Protein AF-A0A973DUI2-F1 (afdb_monomer_lite)

pLDDT: mean 74.66, std 16.65, range [41.66, 98.19]

Foldseek 3Di:
DDDPPDDDPCPVVVVVVVVVVVVVVVVVVVVVVVVVVVVVVVVVVPPPDVVNVVVVVVVVVVVVVVVVVVVVVVLVVVVVVLVVLCPDPVNVVCVVVSVVVVVVVVVVVVVVCVVPPPVVVVVVVVVVVVVVVVVVVVVVVVVVVVVVVVVVVVVVVVVVVVVVVVVVVVVVVVVVVCVVCVPVVPPVPPPPPPPPPPPDPPPPPPDPPDPPDPDPPPPPPPPDPVVVVVVVVVVVVVD

Secondary structure (DSSP, 8-state):
-EETTEE-TTHHHHHHHHHHHHHHHHHHHHHHHHHHHHHHHHHHHTS--HHHHHHHHHHHHHHHHHHHHHHHHHHHHHHHHHHHHHH-GGGGGGHHHHHHHHHHHHHHHHHHHHHT-HHHHHHHHHHHHHHHHHHHHHHHHHHHHHHHHHHHHHHHHHHHHHHHHHHHHHHHHHHHHHHH-TTTTSSTTS-----TT------TTS------PPPTT--------HHHHHHHHHHTT--

Structure (mmCIF, N/CA/C/O backbone):
data_AF-A0A973DUI2-F1
#
_entry.id   AF-A0A973DUI2-F1
#
loop_
_atom_site.group_PDB
_atom_site.id
_atom_site.type_symbol
_atom_site.label_atom_id
_atom_site.label_alt_id
_atom_site.label_comp_id
_atom_site.label_asym_id
_atom_site.label_entity_id
_atom_site.label_seq_id
_atom_site.pdbx_PDB_ins_code
_atom_site.Cartn_x
_atom_site.Cartn_y
_atom_site.Cartn_z
_atom_site.occupancy
_atom_site.B_iso_or_equiv
_atom_site.auth_seq_id
_atom_site.auth_comp_id
_atom_site.auth_asym_id
_atom_site.auth_atom_id
_atom_site.pdbx_PDB_model_num
ATOM 1 N N . MET A 1 1 ? 27.626 -16.978 63.060 1.00 50.44 1 MET A N 1
ATOM 2 C CA . MET A 1 1 ? 27.447 -15.546 63.406 1.00 50.44 1 MET A CA 1
ATOM 3 C C . MET A 1 1 ? 26.576 -15.479 64.647 1.00 50.44 1 MET A C 1
ATOM 5 O O . MET A 1 1 ? 25.602 -16.216 64.702 1.00 50.44 1 MET A O 1
ATOM 9 N N . SER A 1 2 ? 26.944 -14.677 65.646 1.00 44.41 2 SER A N 1
ATOM 10 C CA . SER A 1 2 ? 26.127 -14.486 66.852 1.00 44.41 2 SER A CA 1
ATOM 11 C C . SER A 1 2 ? 25.259 -13.240 66.686 1.00 44.41 2 SER A C 1
ATOM 13 O O . SER A 1 2 ? 25.776 -12.193 66.302 1.00 44.41 2 SER A O 1
ATOM 15 N N . PHE A 1 3 ? 23.965 -13.355 66.978 1.00 54.72 3 PHE A N 1
ATOM 16 C CA . PHE A 1 3 ? 23.075 -12.217 67.201 1.00 54.72 3 PHE A CA 1
ATOM 17 C C . PHE A 1 3 ? 22.508 -12.360 68.619 1.00 54.72 3 PHE A C 1
ATOM 19 O O . PHE A 1 3 ? 21.751 -13.287 68.909 1.00 54.72 3 PHE A O 1
ATOM 26 N N . GLY A 1 4 ? 22.924 -11.476 69.529 1.00 72.69 4 GLY A N 1
ATOM 27 C CA . GLY A 1 4 ? 22.576 -11.579 70.949 1.00 72.69 4 GLY A CA 1
ATOM 28 C C . GLY A 1 4 ? 23.213 -12.796 71.641 1.00 72.69 4 GLY A C 1
ATOM 29 O O . GLY A 1 4 ? 24.409 -13.033 71.495 1.00 72.69 4 GLY A O 1
ATOM 30 N N . ASN A 1 5 ? 22.423 -13.554 72.416 1.00 59.88 5 ASN A N 1
ATOM 31 C CA . ASN A 1 5 ? 22.889 -14.643 73.296 1.00 59.88 5 ASN A CA 1
ATOM 32 C C . ASN A 1 5 ? 22.580 -16.065 72.763 1.00 59.88 5 ASN A C 1
ATOM 34 O O . ASN A 1 5 ? 22.600 -17.027 73.526 1.00 59.88 5 ASN A O 1
ATOM 38 N N . THR A 1 6 ? 22.259 -16.211 71.469 1.00 61.72 6 THR A N 1
ATOM 39 C CA . THR A 1 6 ? 21.955 -17.510 70.830 1.00 61.72 6 THR A CA 1
ATOM 40 C C . THR A 1 6 ? 22.877 -17.761 69.639 1.00 61.72 6 THR A C 1
ATOM 42 O O . THR A 1 6 ? 22.977 -16.938 68.728 1.00 61.72 6 THR A O 1
ATOM 45 N N . ILE A 1 7 ? 23.581 -18.896 69.656 1.00 60.91 7 ILE A N 1
ATOM 46 C CA . ILE A 1 7 ? 24.519 -19.288 68.600 1.00 60.91 7 ILE A CA 1
ATOM 47 C C . ILE A 1 7 ? 23.744 -20.097 67.558 1.00 60.91 7 ILE A C 1
ATOM 49 O O . ILE A 1 7 ? 23.481 -21.281 67.747 1.00 60.91 7 ILE A O 1
ATOM 53 N N . TYR A 1 8 ? 23.383 -19.459 66.446 1.00 63.41 8 TYR A N 1
ATOM 54 C CA . TYR A 1 8 ? 22.820 -20.156 65.291 1.00 63.41 8 TYR A CA 1
ATOM 55 C C . TYR A 1 8 ? 23.957 -20.761 64.464 1.00 63.41 8 TYR A C 1
ATOM 57 O O . TYR A 1 8 ? 24.637 -20.057 63.712 1.00 63.41 8 TYR A O 1
ATOM 65 N N . SER A 1 9 ? 24.169 -22.070 64.630 1.00 68.19 9 SER A N 1
ATOM 66 C CA . SER A 1 9 ? 25.197 -22.838 63.912 1.00 68.19 9 SER A CA 1
ATOM 67 C C . SER A 1 9 ? 25.012 -22.768 62.388 1.00 68.19 9 SER A C 1
ATOM 69 O O . SER A 1 9 ? 25.980 -22.587 61.656 1.00 68.19 9 SER A O 1
ATOM 71 N N . ASP A 1 10 ? 23.763 -22.779 61.913 1.00 72.25 10 ASP A N 1
ATOM 72 C CA . ASP A 1 10 ? 23.448 -22.881 60.479 1.00 72.25 10 ASP A CA 1
ATOM 73 C C . ASP A 1 10 ? 23.247 -21.532 59.770 1.00 72.25 10 ASP A C 1
ATOM 75 O O . ASP A 1 10 ? 22.973 -21.488 58.570 1.00 72.25 10 ASP A O 1
ATOM 79 N N . ALA A 1 11 ? 23.406 -20.402 60.470 1.00 73.81 11 ALA A N 1
ATOM 80 C CA . ALA A 1 11 ? 23.141 -19.071 59.908 1.00 73.81 11 ALA A CA 1
ATOM 81 C C . ALA A 1 11 ? 23.979 -18.758 58.651 1.00 73.81 11 ALA A C 1
ATOM 83 O O . ALA A 1 11 ? 23.512 -18.063 57.751 1.00 73.81 11 ALA A O 1
ATOM 84 N N . GLY A 1 12 ? 25.203 -19.292 58.565 1.00 80.81 12 GLY A N 1
ATOM 85 C CA . GLY A 1 12 ? 26.059 -19.133 57.385 1.00 80.81 12 GLY A CA 1
ATOM 86 C C . GLY A 1 12 ? 25.534 -19.883 56.156 1.00 80.81 12 GLY A C 1
ATOM 87 O O . GLY A 1 12 ? 25.577 -19.348 55.051 1.00 80.81 12 GLY A O 1
ATOM 88 N N . MET A 1 13 ? 24.977 -21.081 56.353 1.00 85.62 13 MET A N 1
ATOM 89 C CA . MET A 1 13 ? 24.427 -21.905 55.274 1.00 85.62 13 MET A CA 1
ATOM 90 C C . MET A 1 13 ? 23.189 -21.249 54.657 1.00 85.62 13 MET A C 1
ATOM 92 O O . MET A 1 13 ? 23.099 -21.136 53.436 1.00 85.62 13 MET A O 1
ATOM 96 N N . TYR A 1 14 ? 22.273 -20.741 55.486 1.00 86.12 14 TYR A N 1
ATOM 97 C CA . TYR A 1 14 ? 21.088 -20.029 54.998 1.00 86.12 14 TYR A CA 1
ATOM 98 C C . TYR A 1 14 ? 21.446 -18.744 54.246 1.00 86.12 14 TYR A C 1
ATOM 100 O O . TYR A 1 14 ? 20.858 -18.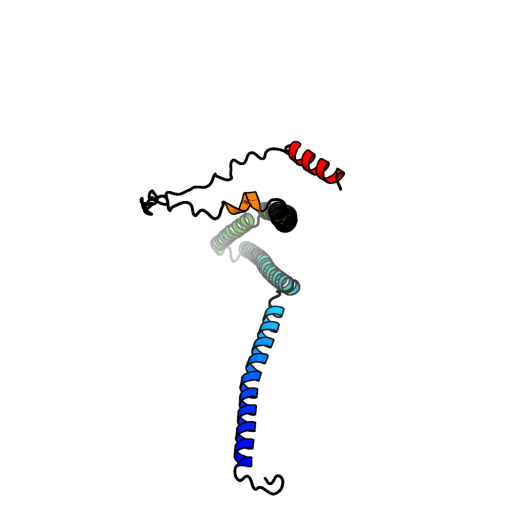462 53.203 1.00 86.12 14 TYR A O 1
ATOM 108 N N . LEU A 1 15 ? 22.441 -17.994 54.732 1.00 87.88 15 LEU A N 1
ATOM 109 C CA . LEU A 1 15 ? 22.919 -16.789 54.055 1.00 87.88 15 LEU A CA 1
ATOM 110 C C . LEU A 1 15 ? 23.529 -17.123 52.688 1.00 87.88 15 LEU A C 1
ATOM 112 O O . LEU A 1 15 ? 23.209 -16.472 51.695 1.00 87.88 15 LEU A O 1
ATOM 116 N N . GLN A 1 16 ? 24.359 -18.166 52.618 1.00 90.00 16 GLN A N 1
ATOM 117 C CA . GLN A 1 16 ? 24.961 -18.606 51.364 1.00 90.00 16 GLN A CA 1
ATOM 118 C C . GLN A 1 16 ? 23.893 -19.058 50.368 1.00 90.00 16 GLN A C 1
ATOM 120 O O . GLN A 1 16 ? 23.896 -18.592 49.231 1.00 90.00 16 GLN A O 1
ATOM 125 N N . ILE A 1 17 ? 22.942 -19.898 50.784 1.00 92.44 17 ILE A N 1
ATOM 126 C CA . ILE A 1 17 ? 21.840 -20.343 49.919 1.00 92.44 17 ILE A CA 1
ATOM 127 C C . ILE A 1 17 ? 21.032 -19.139 49.420 1.00 92.44 17 ILE A C 1
ATOM 129 O O . ILE A 1 17 ? 20.791 -19.033 48.219 1.00 92.44 17 ILE A O 1
ATOM 133 N N . GLY A 1 18 ? 20.687 -18.196 50.302 1.00 91.69 18 GLY A N 1
ATOM 134 C CA . GLY A 1 18 ? 19.946 -16.988 49.933 1.00 91.69 18 GLY A CA 1
ATOM 135 C C . GLY A 1 18 ? 20.666 -16.140 48.882 1.00 91.69 18 GLY A C 1
ATOM 136 O O . GLY A 1 18 ? 20.072 -15.776 47.868 1.00 91.69 18 GLY A O 1
ATOM 137 N N . VAL A 1 19 ? 21.965 -15.891 49.072 1.00 93.69 19 VAL A N 1
ATOM 138 C CA . VAL A 1 19 ? 22.789 -15.152 48.100 1.00 93.69 19 VAL A CA 1
ATOM 139 C C . VAL A 1 19 ? 22.908 -15.911 46.778 1.00 93.69 19 VAL A C 1
ATOM 141 O O . VAL A 1 19 ? 22.845 -15.301 45.713 1.00 93.69 19 VAL A O 1
ATOM 144 N N . THR A 1 20 ? 23.034 -17.238 46.824 1.00 93.25 20 THR A N 1
ATOM 145 C CA . THR A 1 20 ? 23.176 -18.063 45.615 1.00 93.25 20 THR A CA 1
ATOM 146 C C . THR A 1 20 ? 21.887 -18.044 44.793 1.00 93.25 20 THR A C 1
ATOM 148 O O . THR A 1 20 ? 21.929 -17.796 43.591 1.00 93.25 20 THR A O 1
ATOM 151 N N . VAL A 1 21 ? 20.729 -18.222 45.436 1.00 94.44 21 VAL A N 1
ATOM 152 C CA . VAL A 1 21 ? 19.412 -18.138 44.782 1.00 94.44 21 VAL A CA 1
ATOM 153 C C . VAL A 1 21 ? 19.185 -16.752 44.180 1.00 94.44 21 VAL A C 1
ATOM 155 O O . VAL A 1 21 ? 18.709 -16.647 43.051 1.00 94.44 21 VAL A O 1
ATOM 158 N N . PHE A 1 22 ? 19.578 -15.692 44.890 1.00 92.94 22 PHE A N 1
ATOM 159 C CA . PHE A 1 22 ? 19.490 -14.322 44.387 1.00 92.94 22 PHE A CA 1
ATOM 160 C C . PHE A 1 22 ? 20.401 -14.075 43.173 1.00 92.94 22 PHE A C 1
ATOM 162 O O . PHE A 1 22 ? 19.994 -13.443 42.202 1.00 92.94 22 PHE A O 1
ATOM 169 N N . ALA A 1 23 ? 21.624 -14.607 43.180 1.00 92.19 23 ALA A N 1
ATOM 170 C CA . ALA A 1 23 ? 22.523 -14.504 42.034 1.00 92.19 23 ALA A CA 1
ATOM 171 C C . ALA A 1 23 ? 21.965 -15.244 40.807 1.00 92.19 23 ALA A C 1
ATOM 173 O O . ALA A 1 23 ? 21.996 -14.710 39.698 1.00 92.19 23 ALA A O 1
ATOM 174 N N . PHE A 1 24 ? 21.401 -16.442 41.004 1.00 92.31 24 PHE A N 1
ATOM 175 C CA . PHE A 1 24 ? 20.741 -17.189 39.933 1.00 92.31 24 PHE A CA 1
ATOM 176 C C . PHE A 1 24 ? 19.516 -16.450 39.390 1.00 92.31 24 PHE A C 1
ATOM 178 O O . PHE A 1 24 ? 19.374 -16.349 38.173 1.00 92.31 24 PHE A O 1
ATOM 185 N N . SER A 1 25 ? 18.659 -15.887 40.246 1.00 88.12 25 SER A N 1
ATOM 186 C CA . SER A 1 25 ? 17.485 -15.137 39.782 1.00 88.12 25 SER A CA 1
ATOM 187 C C . SER A 1 25 ? 17.881 -13.922 38.938 1.00 88.12 25 SER A C 1
ATOM 189 O O . SER A 1 25 ? 17.278 -13.684 37.891 1.00 88.12 25 SER A O 1
ATOM 191 N N . LEU A 1 26 ? 18.956 -13.218 39.314 1.00 87.38 26 LEU A N 1
ATOM 192 C CA . LEU A 1 26 ? 19.510 -12.126 38.513 1.00 87.38 26 LEU A CA 1
ATOM 193 C C . LEU A 1 26 ? 20.014 -12.612 37.146 1.00 87.38 26 LEU A C 1
ATOM 195 O O . LEU A 1 26 ? 19.771 -11.964 36.126 1.00 87.38 26 LEU A O 1
ATOM 199 N N . LEU A 1 27 ? 20.684 -13.768 37.121 1.00 86.31 27 LEU A N 1
ATOM 200 C CA . LEU A 1 27 ? 21.226 -14.364 35.900 1.00 86.31 27 LEU A CA 1
ATOM 201 C C . LEU A 1 27 ? 20.127 -14.793 34.919 1.00 86.31 27 LEU A C 1
ATOM 203 O O . LEU A 1 27 ? 20.329 -14.718 33.711 1.00 86.31 27 LEU A O 1
ATOM 207 N N . PHE A 1 28 ? 18.964 -15.211 35.422 1.00 83.69 28 PHE A N 1
ATOM 208 C CA . PHE A 1 28 ? 17.794 -15.524 34.596 1.00 83.69 28 PHE A CA 1
ATOM 209 C C . PHE A 1 28 ? 17.036 -14.272 34.131 1.00 83.69 28 PHE A C 1
ATOM 211 O O . PHE A 1 28 ? 16.444 -14.279 33.052 1.00 83.69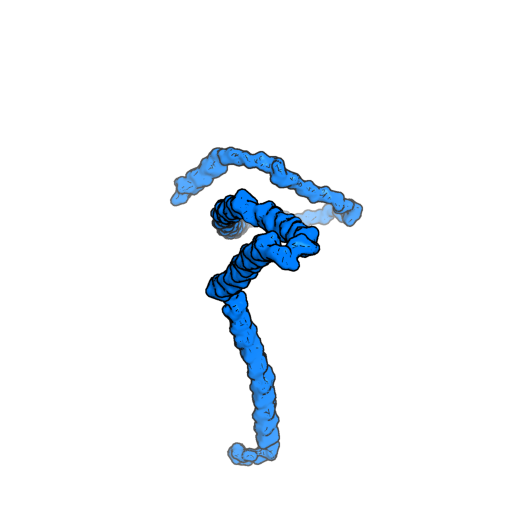 28 PHE A O 1
ATOM 218 N N . TYR A 1 29 ? 17.065 -13.187 34.907 1.00 83.94 29 TYR A N 1
ATOM 219 C CA . TYR A 1 29 ? 16.346 -11.953 34.585 1.00 83.94 29 TYR A CA 1
ATOM 220 C C . TYR A 1 29 ? 17.048 -11.107 33.505 1.00 83.94 29 TYR A C 1
ATOM 222 O O . TYR A 1 29 ? 16.393 -10.538 32.631 1.00 83.94 29 TYR A O 1
ATOM 230 N N . MET A 1 30 ? 18.384 -11.062 33.515 1.00 81.88 30 MET A N 1
ATOM 231 C CA . MET A 1 30 ? 19.193 -10.217 32.620 1.00 81.88 30 MET A CA 1
ATOM 232 C C . MET A 1 30 ? 19.070 -10.560 31.112 1.00 81.88 30 MET A C 1
ATOM 234 O O . MET A 1 30 ? 18.937 -9.646 30.296 1.00 81.88 30 MET A O 1
ATOM 238 N N . PRO A 1 31 ? 19.014 -11.841 30.696 1.00 82.00 31 PRO A N 1
ATOM 239 C CA . PRO A 1 31 ? 18.762 -12.214 29.303 1.00 82.00 31 PRO A CA 1
ATOM 240 C C . PRO A 1 31 ? 17.365 -11.810 28.818 1.00 82.00 31 PRO A C 1
ATOM 242 O O . PRO A 1 31 ? 17.183 -11.513 27.638 1.00 82.00 31 PRO A O 1
ATOM 245 N N . SER A 1 32 ? 16.375 -11.796 29.716 1.00 75.25 32 SER A N 1
ATOM 246 C CA . SER A 1 32 ? 14.986 -11.463 29.384 1.00 75.25 32 SER A CA 1
ATOM 247 C C . SER A 1 32 ? 14.840 -9.982 29.034 1.00 75.25 32 SER A C 1
ATOM 249 O O . SER A 1 32 ? 14.323 -9.642 27.969 1.00 75.25 32 SER A O 1
ATOM 251 N N . SER A 1 33 ? 15.389 -9.092 29.865 1.00 74.56 33 SER A N 1
ATOM 252 C CA . SER A 1 33 ? 15.371 -7.650 29.601 1.00 74.56 33 SER A CA 1
ATOM 253 C C . SER A 1 33 ? 16.205 -7.269 28.372 1.00 74.56 33 SER A C 1
ATOM 255 O O . SER A 1 33 ? 15.771 -6.436 27.575 1.00 74.56 33 SER A O 1
ATOM 257 N N . ALA A 1 34 ? 17.344 -7.934 28.144 1.00 78.50 34 ALA A N 1
ATOM 258 C CA . ALA A 1 34 ? 18.142 -7.751 26.929 1.00 78.50 34 ALA A CA 1
ATOM 259 C C . ALA A 1 34 ? 17.380 -8.174 25.659 1.00 78.50 34 ALA A C 1
ATOM 261 O O . ALA A 1 34 ? 17.448 -7.498 24.630 1.00 78.50 34 ALA A O 1
ATOM 262 N N . ARG A 1 35 ? 16.611 -9.268 25.732 1.00 79.12 35 ARG A N 1
ATOM 263 C CA . ARG A 1 35 ? 15.791 -9.749 24.613 1.00 79.12 35 ARG A CA 1
ATOM 264 C C . ARG A 1 35 ? 14.645 -8.789 24.287 1.00 79.12 35 ARG A C 1
ATOM 266 O O . ARG A 1 35 ? 14.388 -8.549 23.110 1.00 79.12 35 ARG A O 1
ATOM 273 N N . VAL A 1 36 ? 13.997 -8.212 25.299 1.00 78.06 36 VAL A N 1
ATOM 274 C CA . VAL A 1 36 ? 12.939 -7.201 25.116 1.00 78.06 36 VAL A CA 1
ATOM 275 C C . VAL A 1 36 ? 13.502 -5.915 24.498 1.00 78.06 36 VAL A C 1
ATOM 277 O O . VAL A 1 36 ? 12.953 -5.422 23.515 1.00 78.06 36 VAL A O 1
ATOM 280 N N . MET A 1 37 ? 14.657 -5.432 24.967 1.00 74.06 37 MET A N 1
ATOM 281 C CA . MET A 1 37 ? 15.322 -4.249 24.401 1.00 74.06 37 MET A CA 1
ATOM 282 C C . MET A 1 37 ? 15.750 -4.456 22.936 1.00 74.06 37 MET A C 1
ATOM 284 O O . MET A 1 37 ? 15.653 -3.542 22.113 1.00 74.06 37 MET A O 1
ATOM 288 N N . ALA A 1 38 ? 16.189 -5.669 22.582 1.00 75.44 38 ALA A N 1
ATOM 289 C CA . ALA A 1 38 ? 16.510 -6.028 21.203 1.00 75.44 38 ALA A CA 1
ATOM 290 C C . ALA A 1 38 ? 15.261 -6.054 20.304 1.00 75.44 38 ALA A C 1
ATOM 292 O O . ALA A 1 38 ? 15.321 -5.585 19.166 1.00 75.44 38 ALA A O 1
ATOM 293 N N . LEU A 1 39 ? 14.125 -6.540 20.817 1.00 73.88 39 LEU A N 1
ATOM 294 C CA . LEU A 1 39 ? 12.843 -6.527 20.107 1.00 73.88 39 LEU A CA 1
ATOM 295 C C . LEU A 1 39 ? 12.366 -5.095 19.843 1.00 73.88 39 LEU A C 1
ATOM 297 O O . LEU A 1 39 ? 12.071 -4.767 18.695 1.00 73.88 39 LEU A O 1
ATOM 301 N N . GLU A 1 40 ? 12.400 -4.212 20.841 1.00 72.06 40 GLU A N 1
ATOM 302 C CA . GLU A 1 40 ? 12.037 -2.797 20.676 1.00 72.06 40 GLU A CA 1
ATOM 303 C C . GLU A 1 40 ? 12.947 -2.070 19.674 1.00 72.06 40 GLU A C 1
ATOM 305 O O . GLU A 1 40 ? 12.479 -1.299 18.830 1.00 72.06 40 GLU A O 1
ATOM 310 N N . HIS A 1 41 ? 14.257 -2.341 19.711 1.00 66.62 41 HIS A N 1
ATOM 311 C CA . HIS A 1 41 ? 15.192 -1.759 18.752 1.00 66.62 41 HIS A CA 1
ATOM 312 C C . HIS A 1 41 ? 14.993 -2.323 17.337 1.00 66.62 41 HIS A C 1
ATOM 314 O O . HIS A 1 41 ? 15.126 -1.577 16.365 1.00 66.62 41 HIS A O 1
ATOM 320 N N . SER A 1 42 ? 14.658 -3.609 17.200 1.00 60.88 42 SER A N 1
ATOM 321 C CA . SER A 1 42 ? 14.344 -4.214 15.900 1.00 60.88 42 SER A CA 1
ATOM 322 C C . SER A 1 42 ? 13.057 -3.638 15.302 1.00 60.88 42 SER A C 1
ATOM 324 O O . SER A 1 42 ? 13.039 -3.315 14.118 1.00 60.88 42 SER A O 1
ATOM 326 N N . HIS A 1 43 ? 12.035 -3.386 16.130 1.00 59.28 43 HIS A N 1
ATOM 327 C CA . HIS A 1 43 ? 10.752 -2.831 15.698 1.00 59.28 43 HIS A CA 1
ATOM 328 C C . HIS A 1 43 ? 10.883 -1.365 15.251 1.00 59.28 43 HIS A C 1
ATO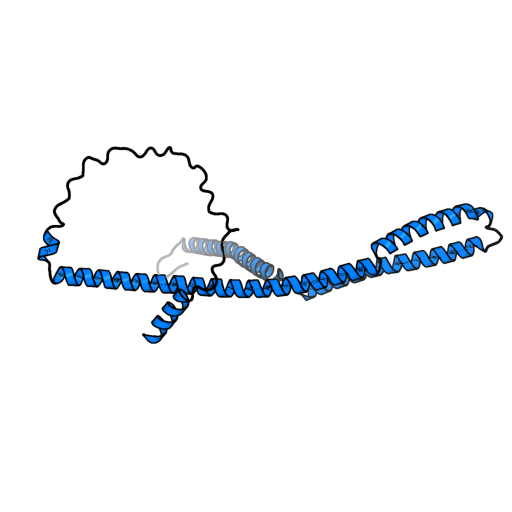M 330 O O . HIS A 1 43 ? 10.322 -0.967 14.236 1.00 59.28 43 HIS A O 1
ATOM 336 N N . ARG A 1 44 ? 11.713 -0.567 15.940 1.00 60.66 44 ARG A N 1
ATOM 337 C CA . ARG A 1 44 ? 12.028 0.820 15.543 1.00 60.66 44 ARG A CA 1
ATOM 338 C C . ARG A 1 44 ? 12.940 0.908 14.314 1.00 60.66 44 ARG A C 1
ATOM 340 O O . ARG A 1 44 ? 12.861 1.873 13.564 1.00 60.66 44 ARG A O 1
ATOM 347 N N . ARG A 1 45 ? 13.790 -0.098 14.091 1.00 60.19 45 ARG A N 1
ATOM 348 C CA . ARG A 1 45 ? 14.688 -0.196 12.927 1.00 60.19 45 ARG A CA 1
ATOM 349 C C . ARG A 1 45 ? 14.007 -0.790 11.686 1.00 60.19 45 ARG A C 1
ATOM 351 O O . ARG A 1 45 ? 14.597 -0.749 10.614 1.00 60.19 45 ARG A O 1
ATOM 358 N N . PHE A 1 46 ? 12.778 -1.296 11.816 1.00 56.62 46 PHE A N 1
ATOM 359 C CA . PHE A 1 46 ? 11.978 -1.806 10.698 1.00 56.62 46 PHE A CA 1
ATOM 360 C C . PHE A 1 46 ? 11.242 -0.708 9.911 1.00 56.62 46 PHE A C 1
ATOM 362 O O . PHE A 1 46 ? 10.690 -0.975 8.846 1.00 56.62 46 PHE A O 1
ATOM 369 N N . HIS A 1 47 ? 11.264 0.546 10.371 1.00 58.78 47 HIS A N 1
ATOM 370 C CA . HIS A 1 47 ? 10.897 1.655 9.498 1.00 58.78 47 HIS A CA 1
ATOM 371 C C . HIS A 1 47 ? 12.000 1.834 8.457 1.00 58.78 47 HIS A C 1
ATOM 373 O O . HIS A 1 47 ? 13.030 2.445 8.726 1.00 58.78 47 HIS A O 1
ATOM 379 N N . ILE A 1 48 ? 11.774 1.277 7.269 1.00 61.56 48 ILE A N 1
ATOM 380 C CA . ILE A 1 48 ? 12.473 1.667 6.050 1.00 61.56 48 ILE A CA 1
ATOM 381 C C . ILE A 1 48 ? 12.366 3.195 5.952 1.00 61.56 48 ILE A C 1
ATOM 383 O O . ILE A 1 48 ? 11.289 3.746 5.713 1.00 61.56 48 ILE A O 1
ATOM 387 N N . THR A 1 49 ? 13.468 3.890 6.218 1.00 67.62 49 THR A N 1
ATOM 388 C CA . THR A 1 49 ? 13.524 5.347 6.112 1.00 67.62 49 THR A CA 1
ATOM 389 C C . THR A 1 49 ? 13.426 5.719 4.635 1.00 67.62 49 THR A C 1
ATOM 391 O O . THR A 1 49 ? 14.033 5.064 3.789 1.00 67.62 49 THR A O 1
ATOM 394 N N . MET A 1 50 ? 12.707 6.796 4.309 1.00 71.31 50 MET A N 1
ATOM 395 C CA . MET A 1 50 ? 12.585 7.303 2.931 1.00 71.31 50 MET A CA 1
ATOM 396 C C . MET A 1 50 ? 13.953 7.522 2.259 1.00 71.31 50 MET A C 1
ATOM 398 O O . MET A 1 50 ? 14.090 7.376 1.048 1.00 71.31 50 MET A O 1
ATOM 402 N N . GLU A 1 51 ? 14.982 7.812 3.054 1.00 77.88 51 GLU A N 1
ATOM 403 C CA . GLU A 1 51 ? 16.362 7.956 2.597 1.00 77.88 51 GLU A CA 1
ATOM 404 C C . GLU A 1 51 ? 16.995 6.636 2.127 1.00 77.88 51 GLU A C 1
ATOM 406 O O . GLU A 1 51 ? 17.709 6.635 1.129 1.00 77.88 51 GLU A O 1
ATOM 411 N N . ASP A 1 52 ? 16.675 5.505 2.760 1.00 81.81 52 ASP A N 1
ATOM 412 C CA . ASP A 1 52 ? 17.182 4.183 2.361 1.00 81.81 52 ASP A CA 1
ATOM 413 C C . ASP A 1 52 ? 16.496 3.709 1.064 1.00 81.81 52 ASP A C 1
ATOM 415 O O . ASP A 1 52 ? 17.141 3.183 0.155 1.00 81.81 52 ASP A O 1
ATOM 419 N N . VAL A 1 53 ? 15.200 4.021 0.908 1.00 78.50 53 VAL A N 1
ATOM 420 C CA . VAL A 1 53 ? 14.460 3.833 -0.357 1.00 78.50 53 VAL A CA 1
ATOM 421 C C . VAL A 1 53 ? 15.042 4.708 -1.459 1.00 78.50 53 VAL A C 1
ATOM 423 O O . VAL A 1 53 ? 15.289 4.222 -2.561 1.00 78.50 53 VAL A O 1
ATOM 426 N N . ALA A 1 54 ? 15.295 5.989 -1.177 1.00 82.69 54 ALA A N 1
ATOM 427 C CA . ALA A 1 54 ? 15.882 6.913 -2.140 1.00 82.69 54 ALA A CA 1
ATOM 428 C C . ALA A 1 54 ? 17.297 6.477 -2.549 1.00 82.69 54 ALA A C 1
ATOM 430 O O . ALA A 1 54 ? 17.639 6.539 -3.732 1.00 82.69 54 ALA A O 1
ATOM 431 N N . HIS A 1 55 ? 18.104 5.980 -1.606 1.00 83.56 55 HIS A N 1
ATOM 432 C CA . HIS A 1 55 ? 19.449 5.484 -1.879 1.00 83.56 55 HIS A CA 1
ATOM 433 C C . HIS A 1 55 ? 19.425 4.204 -2.724 1.00 83.56 55 HIS A C 1
ATOM 435 O O . HIS A 1 55 ? 20.139 4.117 -3.725 1.00 83.56 55 HIS A O 1
ATOM 441 N N . ALA A 1 56 ? 18.558 3.244 -2.39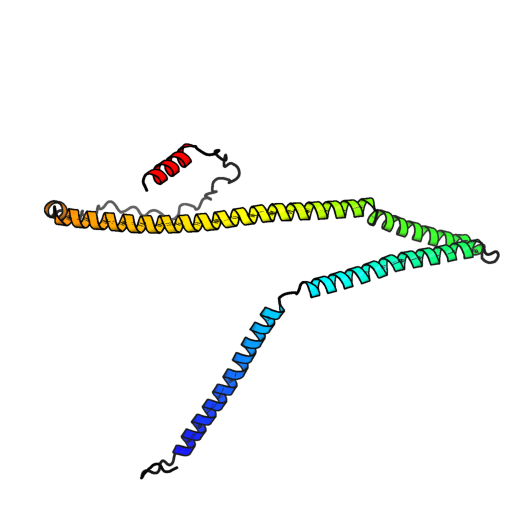1 1.00 85.31 56 ALA A N 1
ATOM 442 C CA . ALA A 1 56 ? 18.364 2.024 -3.175 1.00 85.31 56 ALA A CA 1
ATOM 443 C C . ALA A 1 56 ? 17.810 2.319 -4.584 1.00 85.31 56 ALA A C 1
ATOM 445 O O . ALA A 1 56 ? 18.269 1.747 -5.580 1.00 85.31 56 ALA A O 1
ATOM 446 N N . TYR A 1 57 ? 16.874 3.264 -4.696 1.00 83.19 57 TYR A N 1
ATOM 447 C CA . TYR A 1 57 ? 16.329 3.730 -5.971 1.00 83.19 57 TYR A CA 1
ATOM 448 C C . TYR A 1 57 ? 17.399 4.412 -6.830 1.00 83.19 57 TYR A C 1
ATOM 450 O O . TYR A 1 57 ? 17.520 4.130 -8.021 1.00 83.19 57 TYR A O 1
ATOM 458 N N . TYR A 1 58 ? 18.228 5.268 -6.230 1.00 84.19 58 TYR A N 1
ATOM 459 C CA . TYR A 1 58 ? 19.320 5.935 -6.931 1.00 84.19 58 TYR A CA 1
ATOM 460 C C . TYR A 1 58 ? 20.412 4.951 -7.369 1.00 84.19 58 TYR A C 1
ATOM 462 O O . TYR A 1 58 ? 20.896 5.033 -8.498 1.00 84.19 58 TYR A O 1
ATOM 470 N N . ALA A 1 59 ? 20.786 3.999 -6.511 1.00 85.75 59 ALA A N 1
ATOM 471 C CA . ALA A 1 59 ? 21.786 2.981 -6.821 1.00 85.75 59 ALA A CA 1
ATOM 472 C C . ALA A 1 59 ? 21.342 2.072 -7.978 1.00 85.75 59 ALA A C 1
ATOM 474 O O . ALA A 1 59 ? 22.115 1.857 -8.913 1.00 85.75 59 ALA A O 1
ATOM 475 N N . SER A 1 60 ? 20.089 1.608 -7.959 1.00 82.06 60 SER A N 1
ATOM 476 C CA . SER A 1 60 ? 19.511 0.799 -9.042 1.00 82.06 60 SER A CA 1
ATOM 477 C C . SER A 1 60 ? 19.403 1.584 -10.353 1.00 82.06 60 SER A C 1
ATOM 479 O O . SER A 1 60 ? 19.878 1.109 -11.381 1.00 82.06 60 SER A O 1
ATOM 481 N N . HIS A 1 61 ? 18.904 2.824 -10.322 1.00 82.50 61 HIS A N 1
ATOM 482 C CA . HIS A 1 61 ? 18.829 3.674 -11.519 1.00 82.50 61 HIS A CA 1
ATOM 483 C C . HIS A 1 61 ? 20.200 4.048 -12.090 1.00 82.50 61 HIS A C 1
ATOM 485 O O . HIS A 1 61 ? 20.354 4.200 -13.304 1.00 82.50 61 HIS A O 1
ATOM 491 N N . ARG A 1 62 ? 21.211 4.230 -11.234 1.00 76.19 62 ARG A N 1
ATOM 492 C CA . ARG A 1 62 ? 22.577 4.523 -11.674 1.00 76.19 62 ARG A CA 1
ATOM 493 C C . ARG A 1 62 ? 23.225 3.305 -12.328 1.00 76.19 62 ARG A C 1
ATOM 495 O O . ARG A 1 62 ? 23.938 3.487 -13.312 1.00 76.19 62 ARG A O 1
ATOM 502 N N . ALA A 1 63 ? 22.998 2.105 -11.796 1.00 73.69 63 ALA A N 1
ATOM 503 C CA . ALA A 1 63 ? 23.481 0.860 -12.390 1.00 73.69 63 ALA A CA 1
ATOM 504 C C . ALA A 1 63 ? 22.818 0.601 -13.754 1.00 73.69 63 ALA A C 1
ATOM 506 O O . ALA A 1 63 ? 23.522 0.455 -14.748 1.00 73.69 63 ALA A O 1
ATOM 507 N N . ASP A 1 64 ? 21.488 0.693 -13.819 1.00 69.62 64 ASP A N 1
ATOM 508 C CA . ASP A 1 64 ? 20.703 0.483 -15.041 1.00 69.62 64 ASP A CA 1
ATOM 509 C C . ASP A 1 64 ? 21.101 1.450 -16.170 1.00 69.62 64 ASP A C 1
ATOM 511 O O . ASP A 1 64 ? 21.416 1.045 -17.291 1.00 69.62 64 ASP A O 1
ATOM 515 N N . ARG A 1 65 ? 21.229 2.749 -15.859 1.00 66.25 65 ARG A N 1
ATOM 516 C CA . ARG A 1 65 ? 21.708 3.731 -16.844 1.00 66.25 65 ARG A CA 1
ATOM 517 C C . ARG A 1 65 ? 23.144 3.476 -17.279 1.00 66.25 65 ARG A C 1
ATOM 519 O O . ARG A 1 65 ? 23.459 3.676 -18.449 1.00 66.25 65 ARG A O 1
ATOM 526 N N . LYS A 1 66 ? 24.030 3.078 -16.362 1.00 65.06 66 LYS A N 1
ATOM 527 C CA . LYS A 1 66 ? 25.437 2.825 -16.693 1.00 65.06 66 LYS A CA 1
ATOM 528 C C . LYS A 1 66 ? 25.564 1.694 -17.714 1.00 65.06 66 LYS A C 1
ATOM 530 O O . LYS A 1 66 ? 26.341 1.845 -18.652 1.00 65.06 66 LYS A O 1
ATOM 535 N N . ASP A 1 67 ? 24.780 0.630 -17.576 1.00 60.28 67 ASP A N 1
ATOM 536 C CA . ASP A 1 67 ? 24.808 -0.504 -18.502 1.00 60.28 67 ASP A CA 1
ATOM 537 C C . ASP A 1 67 ? 24.126 -0.182 -19.844 1.00 60.28 67 ASP A C 1
ATOM 539 O O . ASP A 1 67 ? 24.686 -0.479 -20.902 1.00 60.28 67 ASP A O 1
ATOM 543 N N . ALA A 1 68 ? 22.998 0.541 -19.834 1.00 61.97 68 ALA A N 1
ATOM 544 C CA . ALA A 1 68 ? 22.327 0.985 -21.061 1.00 61.97 68 ALA A CA 1
ATOM 545 C C . ALA A 1 68 ? 23.198 1.932 -21.918 1.00 61.97 68 ALA A C 1
ATOM 547 O O . ALA A 1 68 ? 23.251 1.802 -23.144 1.00 61.97 68 ALA A O 1
ATOM 548 N N . PHE A 1 69 ? 23.921 2.873 -21.293 1.00 56.91 69 PHE A N 1
ATOM 549 C CA . PHE A 1 69 ? 24.830 3.776 -22.013 1.00 56.91 69 PHE A CA 1
ATOM 550 C C . PHE A 1 69 ? 26.113 3.082 -22.482 1.00 56.91 69 PHE A C 1
ATOM 552 O O . PHE A 1 69 ? 26.644 3.441 -23.536 1.00 56.91 69 PHE A O 1
ATOM 559 N N . LYS A 1 70 ? 26.585 2.071 -21.744 1.00 63.47 70 LYS A N 1
ATOM 560 C CA . LYS A 1 70 ? 27.764 1.285 -22.117 1.00 63.47 70 LYS A CA 1
ATOM 561 C C . LYS A 1 70 ? 27.518 0.481 -23.395 1.00 63.47 70 LYS A C 1
ATOM 563 O O . LYS A 1 70 ? 28.327 0.578 -24.315 1.00 63.47 70 LYS A O 1
ATOM 568 N N . LEU A 1 71 ? 26.362 -0.180 -23.509 1.00 63.84 71 LEU A N 1
ATOM 569 C CA . LEU A 1 71 ? 25.950 -0.892 -24.726 1.00 63.84 71 LEU A CA 1
ATOM 570 C C . LEU A 1 71 ? 26.012 0.018 -25.958 1.00 63.84 71 LEU A C 1
ATOM 572 O O . LEU A 1 71 ? 26.711 -0.300 -26.914 1.00 63.84 71 LEU A O 1
ATOM 576 N N . LYS A 1 72 ? 25.375 1.195 -25.925 1.00 65.94 72 LYS A N 1
ATOM 577 C CA . LYS A 1 72 ? 25.394 2.133 -27.063 1.00 65.94 72 LYS A CA 1
ATOM 578 C C . LYS A 1 72 ? 26.819 2.515 -27.494 1.00 65.94 72 LYS A C 1
ATOM 580 O O . LYS A 1 72 ? 27.108 2.507 -28.688 1.00 65.94 72 LYS A O 1
ATOM 585 N N . SER A 1 73 ? 27.705 2.815 -26.539 1.00 68.88 73 SER A N 1
ATOM 586 C CA . SER A 1 73 ? 29.101 3.164 -26.846 1.00 68.88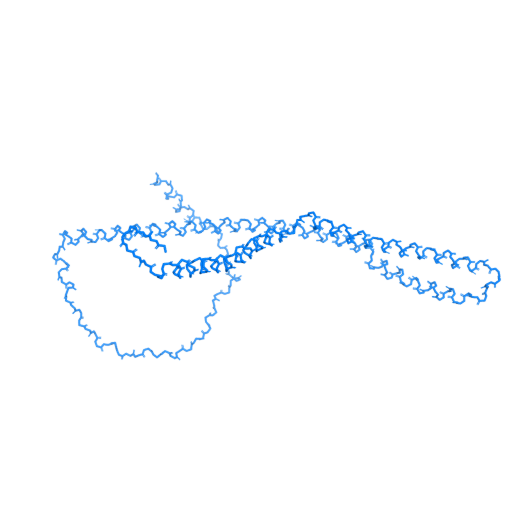 73 SER A CA 1
ATOM 587 C C . SER A 1 73 ? 29.902 1.998 -27.435 1.00 68.88 73 SER A C 1
ATOM 589 O O . SER A 1 73 ? 30.731 2.208 -28.318 1.00 68.88 73 SER A O 1
ATOM 591 N N . GLU A 1 74 ? 29.620 0.766 -27.005 1.00 71.06 74 GLU A N 1
ATOM 592 C CA . GLU A 1 74 ? 30.239 -0.441 -27.557 1.00 71.06 74 GLU A CA 1
ATOM 593 C C . GLU A 1 74 ? 29.731 -0.727 -28.982 1.00 71.06 74 GLU A C 1
ATOM 595 O O . GLU A 1 74 ? 30.528 -1.049 -29.861 1.00 71.06 74 GLU A O 1
ATOM 600 N N . PHE A 1 75 ? 28.438 -0.509 -29.260 1.00 69.50 75 PHE A N 1
ATOM 601 C CA . PHE A 1 75 ? 27.868 -0.611 -30.613 1.00 69.50 75 PHE A CA 1
ATOM 602 C C . PHE A 1 75 ? 28.465 0.418 -31.585 1.00 69.50 75 PHE A C 1
ATOM 604 O O . PHE A 1 75 ? 28.754 0.076 -32.732 1.00 69.50 75 PHE A O 1
ATOM 611 N N . ASP A 1 76 ? 28.662 1.664 -31.147 1.00 70.25 76 ASP A N 1
ATOM 612 C CA . ASP A 1 76 ? 29.274 2.712 -31.974 1.00 70.25 76 ASP A CA 1
ATOM 613 C C . ASP A 1 76 ? 30.758 2.408 -32.257 1.00 70.25 76 ASP A C 1
ATOM 615 O O . ASP A 1 76 ? 31.192 2.508 -33.405 1.00 70.25 76 ASP A O 1
ATOM 619 N N . SER A 1 77 ? 31.503 1.931 -31.252 1.00 74.25 77 SER A N 1
ATOM 620 C CA . SER A 1 77 ? 32.905 1.508 -31.397 1.00 74.25 77 SER A CA 1
ATOM 621 C C . SER A 1 77 ? 33.075 0.317 -32.353 1.00 74.25 77 SER A C 1
ATOM 623 O O . SER A 1 77 ? 34.004 0.288 -33.162 1.00 74.25 77 SER A O 1
ATOM 625 N N . ILE A 1 78 ? 32.164 -0.659 -32.311 1.00 68.06 78 ILE A N 1
ATOM 626 C CA . ILE A 1 78 ? 32.186 -1.801 -33.235 1.00 68.06 78 ILE A CA 1
ATOM 627 C C . ILE A 1 78 ? 31.787 -1.368 -34.653 1.00 68.06 78 ILE A C 1
ATOM 629 O O . ILE A 1 78 ? 32.382 -1.846 -35.617 1.00 68.06 78 ILE A O 1
ATOM 633 N N . ARG A 1 79 ? 30.843 -0.426 -34.807 1.00 72.88 79 ARG A N 1
ATOM 634 C CA . ARG A 1 79 ? 30.466 0.130 -36.119 1.00 72.88 79 ARG A CA 1
ATOM 635 C C . ARG A 1 79 ? 31.633 0.854 -36.790 1.00 72.88 79 ARG A C 1
ATOM 637 O O . ARG A 1 79 ? 31.876 0.639 -37.973 1.00 72.88 79 ARG A O 1
ATOM 644 N N . GLU A 1 80 ? 32.364 1.672 -36.038 1.00 74.31 80 GLU A N 1
ATOM 645 C CA . GLU A 1 80 ? 33.571 2.355 -36.520 1.00 74.31 80 GLU A CA 1
ATOM 646 C C . GLU A 1 80 ? 34.639 1.341 -36.955 1.00 74.31 80 GLU A C 1
ATOM 648 O O . GLU A 1 80 ? 35.229 1.468 -38.027 1.00 74.31 80 GLU A O 1
ATOM 653 N N . ARG A 1 81 ? 34.800 0.256 -36.186 1.00 73.50 81 ARG A N 1
ATOM 654 C CA . ARG A 1 81 ? 35.700 -0.849 -36.533 1.00 73.50 81 ARG A CA 1
ATOM 655 C C . ARG A 1 81 ? 35.266 -1.591 -37.800 1.00 73.50 81 ARG A C 1
ATOM 657 O O . ARG A 1 81 ? 36.119 -1.942 -38.600 1.00 73.50 81 ARG A O 1
ATOM 664 N N . ILE A 1 82 ? 33.969 -1.809 -38.006 1.00 72.00 82 ILE A N 1
ATOM 665 C CA . ILE A 1 82 ? 33.419 -2.427 -39.224 1.00 72.00 82 ILE A CA 1
ATOM 666 C C . ILE A 1 82 ? 33.654 -1.539 -40.456 1.00 72.00 82 ILE A C 1
ATOM 668 O O . ILE A 1 82 ? 34.081 -2.053 -41.486 1.00 72.00 82 ILE A O 1
ATOM 672 N N . SER A 1 83 ? 33.449 -0.220 -40.344 1.00 73.44 83 SER A N 1
ATOM 673 C CA . SER A 1 83 ? 33.760 0.732 -41.428 1.00 73.44 83 SER A CA 1
ATOM 674 C C . SER A 1 83 ? 35.247 0.703 -41.777 1.00 73.44 83 SER A C 1
ATOM 676 O O . SER A 1 83 ? 35.611 0.572 -42.940 1.00 73.44 83 SER A O 1
ATOM 678 N N . TYR A 1 84 ? 36.108 0.716 -40.754 1.00 71.56 84 TYR A N 1
ATOM 679 C CA . TYR A 1 84 ? 37.558 0.644 -40.919 1.00 71.56 84 TYR A CA 1
ATOM 680 C C . TYR A 1 84 ? 38.020 -0.656 -41.599 1.00 71.56 84 TYR A C 1
ATOM 682 O O . TYR A 1 84 ? 38.894 -0.618 -42.458 1.00 71.56 84 TYR A O 1
ATOM 690 N N . LEU A 1 85 ? 37.430 -1.806 -41.249 1.00 71.19 85 LEU A N 1
ATOM 691 C CA . LEU A 1 85 ? 37.749 -3.095 -41.879 1.00 71.19 85 LEU A CA 1
ATOM 692 C C . LEU A 1 85 ? 37.294 -3.158 -43.345 1.00 71.19 85 LEU A C 1
ATOM 694 O O . LEU A 1 85 ? 37.955 -3.809 -44.146 1.00 71.19 85 LEU A O 1
ATOM 698 N N . ASN A 1 86 ? 36.199 -2.479 -43.691 1.00 69.88 86 ASN A N 1
ATOM 699 C CA . ASN A 1 86 ? 35.659 -2.431 -45.051 1.00 69.88 86 ASN A CA 1
ATOM 700 C C . ASN A 1 86 ? 36.462 -1.498 -45.982 1.00 69.88 86 ASN A C 1
ATOM 702 O O . ASN A 1 86 ? 36.589 -1.750 -47.174 1.00 69.88 86 ASN A O 1
ATOM 706 N N . GLU A 1 87 ? 37.029 -0.418 -45.442 1.00 72.06 87 GLU A N 1
ATOM 707 C CA . GLU A 1 87 ? 37.815 0.567 -46.201 1.00 72.06 87 GLU A CA 1
ATOM 708 C C . GLU A 1 87 ? 39.295 0.162 -46.380 1.00 72.06 87 GLU A C 1
ATOM 710 O O . GLU A 1 87 ? 40.033 0.821 -47.118 1.00 72.06 87 GLU A O 1
ATOM 715 N N . HIS A 1 88 ? 39.752 -0.916 -45.725 1.00 76.56 88 HIS A N 1
ATOM 716 C CA . HIS A 1 88 ? 41.157 -1.330 -45.725 1.00 76.56 88 HIS A CA 1
ATOM 717 C C . HIS A 1 88 ? 41.479 -2.332 -46.861 1.00 76.56 88 HIS A C 1
ATOM 719 O O . HIS A 1 88 ? 40.917 -3.429 -46.889 1.00 76.56 88 HIS A O 1
ATOM 725 N N . PRO A 1 89 ? 42.434 -2.030 -47.767 1.00 67.69 89 PRO A N 1
ATOM 726 C CA . PRO A 1 89 ? 42.656 -2.784 -49.012 1.00 67.69 89 PRO A CA 1
ATOM 727 C C . PRO A 1 89 ? 43.142 -4.234 -48.824 1.00 67.69 89 PRO A C 1
ATOM 729 O O . PRO A 1 89 ? 42.884 -5.072 -49.680 1.00 67.69 89 PRO A O 1
ATOM 732 N N . ASP A 1 90 ? 43.796 -4.546 -47.701 1.00 68.50 90 ASP A N 1
ATOM 733 C CA . ASP A 1 90 ? 44.310 -5.894 -47.385 1.00 68.50 90 ASP A CA 1
ATOM 734 C C . ASP A 1 90 ? 43.273 -6.831 -46.730 1.00 68.50 90 ASP A C 1
ATOM 736 O O . ASP A 1 90 ? 43.575 -7.991 -46.453 1.00 68.50 90 ASP A O 1
ATOM 740 N N . LEU A 1 91 ? 42.069 -6.335 -46.417 1.00 65.25 91 LEU A N 1
ATOM 741 C CA . LEU A 1 91 ? 41.039 -7.074 -45.670 1.00 65.25 91 LEU A CA 1
ATOM 742 C C . LEU A 1 91 ? 39.760 -7.333 -46.484 1.00 65.25 91 LEU A C 1
ATOM 744 O O . LEU A 1 91 ? 38.764 -7.793 -45.926 1.00 65.25 91 LEU A O 1
ATOM 748 N N . ALA A 1 92 ? 39.803 -7.114 -47.801 1.00 61.81 92 ALA A N 1
ATOM 749 C CA . ALA A 1 92 ? 38.676 -7.325 -48.715 1.00 61.81 92 ALA A CA 1
ATOM 750 C C . ALA A 1 92 ? 38.076 -8.749 -48.642 1.00 61.81 92 ALA A C 1
ATOM 752 O O . ALA A 1 92 ? 36.874 -8.920 -48.809 1.00 61.81 92 ALA A O 1
ATOM 753 N N . ASP A 1 93 ? 38.872 -9.764 -48.290 1.00 66.25 93 ASP A N 1
ATOM 754 C CA . ASP A 1 93 ? 38.406 -11.153 -48.138 1.00 66.25 93 ASP A CA 1
ATOM 755 C C . ASP A 1 93 ? 37.511 -11.389 -46.895 1.00 66.25 93 ASP A C 1
ATOM 757 O O . ASP A 1 93 ? 36.894 -12.448 -46.759 1.00 66.25 93 ASP A O 1
ATOM 761 N N . LEU A 1 94 ? 37.415 -10.425 -45.968 1.00 63.94 94 LEU A N 1
ATOM 762 C CA . LEU A 1 94 ? 36.586 -10.508 -44.752 1.00 63.94 94 LEU A CA 1
ATOM 763 C C . LEU A 1 94 ? 35.162 -9.955 -44.936 1.00 63.94 94 LEU A C 1
ATOM 765 O O . LEU A 1 94 ? 34.361 -10.033 -43.998 1.00 63.94 94 LEU A O 1
ATOM 769 N N . GLU A 1 95 ? 34.831 -9.442 -46.126 1.00 64.94 95 GLU A N 1
ATOM 770 C CA . GLU A 1 95 ? 33.543 -8.814 -46.462 1.00 64.94 95 GLU A CA 1
ATOM 771 C C . GLU A 1 95 ? 32.312 -9.640 -46.011 1.00 64.94 95 GLU A C 1
ATOM 773 O O . GLU A 1 95 ? 31.427 -9.072 -45.365 1.00 64.94 95 GLU A O 1
ATOM 778 N N . PRO A 1 96 ? 32.254 -10.980 -46.193 1.00 66.56 96 PRO A N 1
ATOM 779 C CA . PRO A 1 96 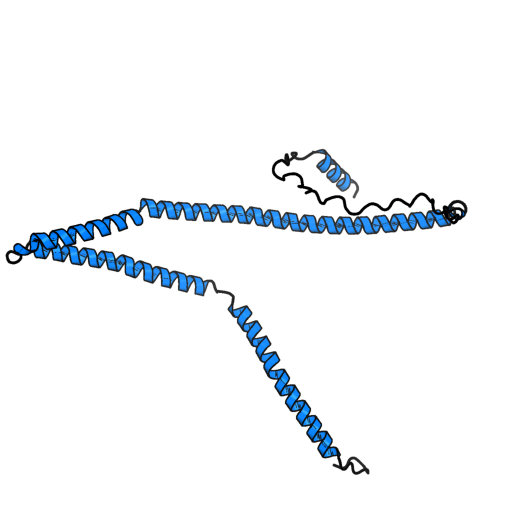? 31.089 -11.769 -45.780 1.00 66.56 96 PRO A CA 1
ATOM 780 C C . PRO A 1 96 ? 30.881 -11.817 -44.256 1.00 66.56 96 PRO A C 1
ATOM 782 O O . PRO A 1 96 ? 29.752 -11.705 -43.779 1.00 66.56 96 PRO A O 1
ATOM 785 N N . ASN A 1 97 ? 31.965 -11.934 -43.480 1.00 63.88 97 ASN A N 1
ATOM 786 C CA . ASN A 1 97 ? 31.901 -12.031 -42.016 1.00 63.88 97 ASN A CA 1
ATOM 787 C C . ASN A 1 97 ? 31.554 -10.682 -41.370 1.00 63.88 97 ASN A C 1
ATOM 789 O O . ASN A 1 97 ? 30.842 -10.622 -40.369 1.00 63.88 97 ASN A O 1
ATOM 793 N N . VAL A 1 98 ? 32.035 -9.583 -41.953 1.00 69.00 98 VAL A N 1
ATOM 794 C CA . VAL A 1 98 ? 31.712 -8.225 -41.497 1.00 69.00 98 VAL A CA 1
ATOM 795 C C . VAL A 1 98 ? 30.235 -7.902 -41.751 1.00 69.00 98 VAL A C 1
ATOM 797 O O . VAL A 1 98 ? 29.569 -7.331 -40.883 1.00 69.00 98 VAL A O 1
ATOM 800 N N . VAL A 1 99 ? 29.693 -8.329 -42.896 1.00 69.69 99 VAL A N 1
ATOM 801 C CA . VAL A 1 99 ? 28.267 -8.182 -43.228 1.00 69.69 99 VAL A CA 1
ATOM 802 C C . VAL A 1 99 ? 27.381 -9.033 -42.310 1.00 69.69 99 VAL A C 1
ATOM 804 O O . VAL A 1 99 ? 26.330 -8.559 -41.875 1.00 69.69 99 VAL A O 1
ATOM 807 N N . GLU A 1 100 ? 27.804 -10.246 -41.946 1.00 72.38 100 GLU A N 1
ATOM 808 C CA . GLU A 1 100 ? 27.070 -11.100 -41.004 1.00 72.38 100 GLU A CA 1
ATOM 809 C C . GLU A 1 100 ? 26.973 -10.473 -39.601 1.00 72.38 100 GLU A C 1
ATOM 811 O O . GLU A 1 100 ? 25.878 -10.384 -39.038 1.00 72.38 100 GLU A O 1
ATOM 816 N N . VAL A 1 101 ? 28.085 -9.956 -39.065 1.00 70.88 101 VAL A N 1
ATOM 817 C CA . VAL A 1 101 ? 28.107 -9.268 -37.760 1.00 70.88 101 VAL A CA 1
ATOM 818 C C . VAL A 1 101 ? 27.275 -7.983 -37.797 1.00 70.88 101 VAL A C 1
ATOM 820 O O . VAL A 1 101 ? 26.496 -7.725 -36.878 1.00 70.88 101 VAL A O 1
ATOM 823 N N . ALA A 1 102 ? 27.365 -7.196 -38.875 1.00 72.00 102 ALA A N 1
ATOM 824 C CA . ALA A 1 102 ? 26.533 -6.006 -39.054 1.00 72.00 102 ALA A CA 1
ATOM 825 C C . ALA A 1 102 ? 25.029 -6.348 -39.101 1.00 72.00 102 ALA A C 1
ATOM 827 O O . ALA A 1 102 ? 24.214 -5.635 -38.512 1.00 72.00 102 ALA A O 1
ATOM 828 N N . SER A 1 103 ? 24.663 -7.461 -39.744 1.00 73.81 103 SER A N 1
ATOM 829 C CA . SER A 1 103 ? 23.299 -8.008 -39.769 1.00 73.81 103 SER A CA 1
ATOM 830 C C . SER A 1 103 ? 22.810 -8.378 -38.362 1.00 73.81 103 SER A C 1
ATOM 832 O O . SER A 1 103 ? 21.757 -7.900 -37.929 1.00 73.81 103 SER A O 1
ATOM 834 N N . GLN A 1 104 ? 23.602 -9.146 -37.605 1.00 74.25 104 GLN A N 1
ATOM 835 C CA . GLN A 1 104 ? 23.257 -9.565 -36.242 1.00 74.25 104 GLN A CA 1
ATOM 836 C C . GLN A 1 104 ? 23.087 -8.359 -35.301 1.00 74.25 104 GLN A C 1
ATOM 838 O O . GLN A 1 104 ? 22.128 -8.292 -34.533 1.00 74.25 104 GLN A O 1
ATOM 843 N N . MET A 1 105 ? 23.958 -7.352 -35.406 1.00 71.31 105 MET A N 1
ATOM 844 C CA . MET A 1 105 ? 23.848 -6.118 -34.618 1.00 71.31 105 MET A CA 1
ATOM 845 C C . MET A 1 105 ? 22.645 -5.257 -35.024 1.00 71.31 105 MET A C 1
ATOM 847 O O . MET A 1 105 ? 22.026 -4.632 -34.163 1.00 71.31 105 MET A O 1
ATOM 851 N N . SER A 1 106 ? 22.283 -5.237 -36.311 1.00 74.44 106 SER A N 1
ATOM 852 C CA . SER A 1 106 ? 21.097 -4.529 -36.811 1.00 74.44 106 SER A CA 1
ATOM 853 C C . SER A 1 106 ? 19.802 -5.120 -36.244 1.00 74.44 106 SER A C 1
ATOM 855 O O . SER A 1 106 ? 18.901 -4.372 -35.860 1.00 74.44 106 SER A O 1
ATOM 857 N N . HIS A 1 107 ? 19.738 -6.449 -36.103 1.00 78.25 107 HIS A N 1
ATOM 858 C CA . HIS A 1 107 ? 18.631 -7.132 -35.431 1.00 78.25 107 HIS A CA 1
ATOM 859 C C . HIS A 1 107 ? 18.525 -6.738 -33.954 1.00 78.25 107 HIS A C 1
ATOM 861 O O . HIS A 1 107 ? 17.474 -6.268 -33.525 1.00 78.25 107 HIS A O 1
ATOM 867 N N . VAL A 1 108 ? 19.627 -6.817 -33.200 1.00 76.12 108 VAL A N 1
ATOM 868 C CA . VAL A 1 108 ? 19.633 -6.458 -31.770 1.00 76.12 108 VAL A CA 1
ATOM 869 C C . VAL A 1 108 ? 19.271 -4.984 -31.552 1.00 76.12 108 VAL A C 1
ATOM 871 O O . VAL A 1 108 ? 18.478 -4.662 -30.669 1.00 76.12 108 VAL A O 1
ATOM 874 N N . ALA A 1 109 ? 19.793 -4.070 -32.376 1.00 76.44 109 ALA A N 1
ATOM 875 C CA . ALA A 1 109 ? 19.458 -2.649 -32.293 1.00 76.44 109 ALA A CA 1
ATOM 876 C C . ALA A 1 109 ? 17.977 -2.376 -32.605 1.00 76.44 109 ALA A C 1
ATOM 878 O O . ALA A 1 109 ? 17.369 -1.496 -31.994 1.00 76.44 109 ALA A O 1
ATOM 879 N N . ARG A 1 110 ? 17.384 -3.130 -33.538 1.00 78.69 110 ARG A N 1
ATOM 880 C CA . ARG A 1 110 ? 15.969 -3.014 -33.901 1.00 78.69 110 ARG A CA 1
ATOM 881 C C . ARG A 1 110 ? 15.052 -3.556 -32.804 1.00 78.69 110 ARG A C 1
ATOM 883 O O . ARG A 1 110 ? 14.074 -2.884 -32.487 1.00 78.69 110 ARG A O 1
ATOM 890 N N . ASP A 1 111 ? 15.406 -4.669 -32.169 1.00 78.75 111 ASP A N 1
ATOM 891 C CA . ASP A 1 111 ? 14.666 -5.218 -31.024 1.00 78.75 111 ASP A CA 1
ATOM 892 C C . ASP A 1 111 ? 14.704 -4.269 -29.815 1.00 78.75 111 ASP A C 1
ATOM 894 O O . ASP A 1 111 ? 13.687 -4.034 -29.151 1.00 78.75 111 ASP A O 1
ATOM 898 N N . LEU A 1 112 ? 15.861 -3.644 -29.566 1.00 81.06 112 LEU A N 1
ATOM 899 C CA . LEU A 1 112 ? 16.017 -2.643 -28.512 1.00 81.06 112 LEU A CA 1
ATOM 900 C C . LEU A 1 112 ? 15.227 -1.365 -28.826 1.00 81.06 112 LEU A C 1
ATOM 902 O O . LEU A 1 112 ? 14.547 -0.831 -27.951 1.00 81.06 112 LEU A O 1
ATOM 906 N N . ALA A 1 113 ? 15.273 -0.892 -30.075 1.00 81.50 113 ALA A N 1
ATOM 907 C CA . ALA A 1 113 ? 14.527 0.282 -30.519 1.00 81.50 113 ALA A CA 1
ATOM 908 C C . ALA A 1 113 ? 13.009 0.058 -30.499 1.00 81.50 113 ALA A C 1
ATOM 910 O O . ALA A 1 113 ? 12.265 0.994 -30.207 1.00 81.50 113 ALA A O 1
ATOM 911 N N . ASP A 1 114 ? 12.535 -1.159 -30.779 1.00 80.88 114 ASP A N 1
ATOM 912 C CA . ASP A 1 114 ? 11.116 -1.472 -30.647 1.00 80.88 114 ASP A CA 1
ATOM 913 C C . ASP A 1 114 ? 10.706 -1.543 -29.173 1.00 80.88 114 ASP A C 1
ATOM 915 O O . ASP A 1 114 ? 9.695 -0.957 -28.787 1.00 80.88 114 ASP A O 1
ATOM 919 N N . THR A 1 115 ? 11.495 -2.199 -28.319 1.00 79.38 115 THR A N 1
ATOM 920 C CA . THR A 1 115 ? 11.201 -2.328 -26.879 1.00 79.38 115 THR A CA 1
ATOM 921 C C . THR A 1 115 ? 11.222 -0.975 -26.166 1.00 79.38 115 THR A C 1
ATOM 923 O O . THR A 1 115 ? 10.278 -0.636 -25.451 1.00 79.38 115 THR A O 1
ATOM 926 N N . TYR A 1 116 ? 12.250 -0.166 -26.421 1.00 78.50 116 TYR A N 1
ATOM 927 C CA . TYR A 1 116 ? 12.477 1.136 -25.790 1.00 78.50 116 TYR A CA 1
ATOM 928 C C . TYR A 1 116 ? 12.143 2.310 -26.707 1.00 78.50 116 TYR A C 1
ATOM 930 O O . TYR A 1 116 ? 12.706 3.395 -26.574 1.00 78.50 116 TYR A O 1
ATOM 938 N N . SER A 1 117 ? 11.201 2.115 -27.629 1.00 85.81 117 SER A N 1
ATOM 939 C CA . SER A 1 117 ? 10.701 3.205 -28.461 1.00 85.81 117 SER A CA 1
ATOM 940 C C . SER A 1 117 ? 10.197 4.350 -27.581 1.00 85.81 117 SER A C 1
ATOM 942 O O . SER A 1 117 ? 9.429 4.126 -26.639 1.00 85.81 117 SER A O 1
ATOM 944 N N . ASP A 1 118 ? 10.538 5.590 -27.939 1.00 87.88 118 ASP A N 1
ATOM 945 C CA . ASP A 1 118 ? 10.067 6.796 -27.247 1.00 87.88 118 ASP A CA 1
ATOM 946 C C . ASP A 1 118 ? 8.542 6.809 -27.075 1.00 87.88 118 ASP A C 1
ATOM 948 O O . ASP A 1 118 ? 8.021 7.262 -26.055 1.00 87.88 118 ASP A O 1
ATOM 952 N N . LYS A 1 119 ? 7.808 6.238 -28.040 1.00 87.56 119 LYS A N 1
ATOM 953 C CA . LYS A 1 119 ? 6.350 6.091 -27.976 1.00 87.56 119 LYS A CA 1
ATOM 954 C C . LYS A 1 119 ? 5.908 5.153 -26.846 1.00 87.56 119 LYS A C 1
ATOM 956 O O . LYS A 1 119 ? 4.947 5.474 -26.146 1.00 87.56 119 LYS A O 1
ATOM 961 N N . LYS A 1 120 ? 6.581 4.009 -26.662 1.00 81.75 120 LYS A N 1
ATOM 962 C CA . LYS A 1 120 ? 6.279 3.046 -25.584 1.00 81.75 120 LYS A CA 1
ATOM 963 C C . LYS A 1 120 ? 6.649 3.636 -24.223 1.00 81.75 120 LYS A C 1
ATOM 965 O O . LYS A 1 120 ? 5.842 3.568 -23.300 1.00 81.75 120 LYS A O 1
ATOM 970 N N . VAL A 1 121 ? 7.803 4.299 -24.126 1.00 90.19 121 VAL A N 1
ATOM 971 C CA . VAL A 1 121 ? 8.246 4.970 -22.892 1.00 90.19 121 VAL A CA 1
ATOM 972 C C . VAL A 1 121 ? 7.300 6.105 -22.503 1.00 90.19 121 VAL A C 1
ATOM 974 O O . VAL A 1 121 ? 6.903 6.198 -21.343 1.00 90.19 121 VAL A O 1
ATOM 977 N N . LYS A 1 122 ? 6.891 6.951 -23.456 1.00 91.12 122 LYS A N 1
ATOM 978 C CA . LYS A 1 122 ? 5.913 8.018 -23.205 1.00 91.12 122 LYS A CA 1
ATOM 979 C C . LYS A 1 122 ? 4.587 7.444 -22.709 1.00 91.12 122 LYS A C 1
ATOM 981 O O . LYS A 1 122 ? 4.100 7.875 -21.675 1.00 91.12 122 LYS A O 1
ATOM 986 N N . ARG A 1 123 ? 4.065 6.406 -23.369 1.00 91.81 123 ARG A N 1
ATOM 987 C CA . ARG A 1 123 ? 2.827 5.735 -22.949 1.00 91.81 123 ARG A CA 1
ATOM 988 C C . ARG A 1 123 ? 2.922 5.144 -21.541 1.00 91.81 123 ARG A C 1
ATOM 990 O O . ARG A 1 123 ? 1.962 5.231 -20.785 1.00 91.81 123 ARG A O 1
ATOM 997 N N . ALA A 1 124 ? 4.059 4.544 -21.190 1.00 94.81 124 ALA A N 1
ATOM 998 C CA . ALA A 1 124 ? 4.284 4.021 -19.845 1.00 94.81 124 ALA A CA 1
ATOM 999 C C . ALA A 1 124 ? 4.282 5.145 -18.796 1.00 94.81 124 ALA A C 1
ATOM 1001 O O . ALA A 1 124 ? 3.664 4.996 -17.746 1.00 94.81 124 ALA A O 1
ATOM 1002 N N . LYS A 1 125 ? 4.908 6.291 -19.097 1.00 94.38 125 LYS A N 1
ATOM 1003 C CA . LYS A 1 125 ? 4.857 7.479 -18.230 1.00 94.38 125 LYS A CA 1
ATOM 1004 C C . LYS A 1 125 ? 3.435 8.010 -18.080 1.00 94.38 125 LYS A C 1
ATOM 1006 O O . LYS A 1 125 ? 3.013 8.252 -16.958 1.00 94.38 125 LYS A O 1
ATOM 1011 N N . ASP A 1 126 ? 2.697 8.128 -19.180 1.00 95.69 126 ASP A N 1
ATOM 1012 C CA . ASP A 1 126 ? 1.308 8.593 -19.165 1.00 95.69 126 ASP A CA 1
ATOM 1013 C C . ASP A 1 126 ? 0.426 7.663 -18.308 1.00 95.69 126 ASP A C 1
ATOM 1015 O O . ASP A 1 126 ? -0.377 8.132 -17.507 1.00 95.69 126 ASP A O 1
ATOM 1019 N N . PHE A 1 127 ? 0.630 6.342 -18.390 1.00 96.94 127 PHE A N 1
ATOM 1020 C CA . PHE A 1 127 ? -0.062 5.372 -17.533 1.00 96.94 127 PHE A CA 1
ATOM 1021 C C . PHE A 1 127 ? 0.285 5.532 -16.047 1.00 96.94 127 PHE A C 1
ATOM 1023 O O . PHE A 1 127 ? -0.601 5.431 -15.204 1.00 96.94 127 PHE A O 1
ATOM 1030 N N . LEU A 1 128 ? 1.554 5.786 -15.711 1.00 97.50 128 LEU A N 1
ATOM 1031 C CA . LEU A 1 128 ? 1.961 6.024 -14.322 1.00 97.50 128 LEU A CA 1
ATOM 1032 C C . LEU A 1 128 ? 1.348 7.310 -13.762 1.00 97.50 128 LEU A C 1
ATOM 1034 O O . LEU A 1 128 ? 0.901 7.311 -12.620 1.00 97.50 128 LEU A O 1
ATOM 1038 N N . VAL A 1 129 ? 1.284 8.374 -14.565 1.00 95.94 129 VAL A N 1
ATOM 1039 C CA . VAL A 1 129 ? 0.617 9.625 -14.176 1.00 95.94 129 VAL A CA 1
ATOM 1040 C C . VAL A 1 129 ? -0.872 9.386 -13.937 1.00 95.94 129 VAL A C 1
ATOM 1042 O O . VAL A 1 129 ? -1.382 9.788 -12.896 1.00 95.94 129 VAL A O 1
ATOM 1045 N N . GLN A 1 130 ? -1.546 8.669 -14.841 1.00 96.81 130 GLN A N 1
ATOM 1046 C CA . GLN A 1 130 ? -2.954 8.315 -14.658 1.00 96.81 130 GLN A CA 1
ATOM 1047 C C . GLN A 1 130 ? -3.163 7.501 -13.377 1.00 96.81 130 GLN A C 1
ATOM 1049 O O . GLN A 1 130 ? -4.042 7.807 -12.584 1.00 96.81 130 GLN A O 1
ATOM 1054 N N . ARG A 1 131 ? -2.321 6.493 -13.126 1.00 96.75 131 ARG A N 1
ATOM 1055 C CA . ARG A 1 131 ? -2.428 5.676 -11.912 1.00 96.75 131 ARG A CA 1
ATOM 1056 C C . ARG A 1 131 ? -2.175 6.461 -10.634 1.00 96.75 131 ARG A C 1
ATOM 1058 O O . ARG A 1 131 ? -2.782 6.139 -9.621 1.00 96.75 131 ARG A O 1
ATOM 1065 N N . GLN A 1 132 ? -1.301 7.461 -10.671 1.00 95.44 132 GLN A N 1
ATOM 1066 C CA . GLN A 1 132 ? -1.081 8.349 -9.535 1.00 95.44 132 GLN A CA 1
ATOM 1067 C C . GLN A 1 132 ? -2.349 9.154 -9.216 1.00 95.44 132 GLN A C 1
ATOM 1069 O O . GLN A 1 132 ? -2.755 9.198 -8.060 1.00 95.44 132 GLN A O 1
ATOM 1074 N N . GLN A 1 133 ? -3.005 9.704 -10.241 1.00 96.50 133 GLN A N 1
ATOM 1075 C CA . GLN A 1 133 ? -4.283 10.408 -10.091 1.00 96.50 133 GLN A CA 1
ATOM 1076 C C . GLN A 1 133 ? -5.380 9.471 -9.567 1.00 96.50 133 GLN A C 1
ATOM 1078 O O . GLN A 1 133 ? -6.058 9.801 -8.601 1.00 96.50 133 GLN A O 1
ATOM 1083 N N . ASP A 1 134 ? -5.486 8.257 -10.117 1.00 96.56 134 ASP A N 1
ATOM 1084 C CA . ASP A 1 134 ? -6.462 7.264 -9.653 1.00 96.56 134 ASP A CA 1
ATOM 1085 C C . ASP A 1 134 ? -6.254 6.895 -8.166 1.00 96.56 134 ASP A C 1
ATOM 1087 O O . ASP A 1 134 ? -7.217 6.647 -7.439 1.00 96.56 134 ASP A O 1
ATOM 1091 N N . ILE A 1 135 ? -4.998 6.834 -7.698 1.00 97.50 135 ILE A N 1
ATOM 1092 C CA . ILE A 1 135 ? -4.663 6.564 -6.289 1.00 97.50 135 ILE A CA 1
ATOM 1093 C C . ILE A 1 135 ? -5.055 7.742 -5.392 1.00 97.50 135 ILE A C 1
ATOM 1095 O O . ILE A 1 135 ? -5.525 7.521 -4.276 1.00 97.50 135 ILE A O 1
ATOM 1099 N N . GLU A 1 136 ? -4.853 8.976 -5.850 1.00 95.88 136 GLU A N 1
ATOM 1100 C CA . GLU A 1 136 ? -5.260 10.182 -5.123 1.00 95.88 136 GLU A CA 1
ATOM 1101 C C . GLU A 1 136 ? -6.781 10.210 -4.936 1.00 95.88 136 GLU A C 1
ATOM 1103 O O . GLU A 1 136 ? -7.246 10.238 -3.795 1.00 95.88 136 GLU A O 1
ATOM 1108 N N . ASP A 1 137 ? -7.544 10.033 -6.017 1.00 95.31 137 ASP A N 1
ATOM 1109 C CA . ASP A 1 137 ? -9.008 9.946 -5.976 1.00 95.31 137 ASP A CA 1
ATOM 1110 C C . ASP A 1 137 ? -9.493 8.808 -5.061 1.00 95.31 137 ASP A C 1
ATOM 1112 O O . ASP A 1 137 ? -10.468 8.942 -4.312 1.00 95.31 137 ASP A O 1
ATOM 1116 N N . PHE A 1 138 ? -8.821 7.655 -5.108 1.00 94.56 138 PHE A N 1
ATOM 1117 C CA . PHE A 1 138 ? -9.144 6.526 -4.240 1.00 94.56 138 PHE A CA 1
ATOM 1118 C C . PHE A 1 138 ? -8.902 6.851 -2.763 1.00 94.56 138 PHE A C 1
ATOM 1120 O O . PHE A 1 138 ? -9.729 6.505 -1.917 1.00 94.56 138 PHE A O 1
ATOM 1127 N N . ASN A 1 139 ? -7.800 7.532 -2.442 1.00 95.50 139 ASN A N 1
ATOM 1128 C CA . ASN A 1 139 ? -7.502 7.944 -1.075 1.00 95.50 139 ASN A CA 1
ATOM 1129 C C . ASN A 1 139 ? -8.531 8.950 -0.549 1.00 95.50 139 ASN A C 1
ATOM 1131 O O . ASN A 1 139 ? -8.967 8.811 0.591 1.00 95.50 139 ASN A O 1
ATOM 1135 N N . GLU A 1 140 ? -8.985 9.902 -1.366 1.00 97.62 140 GLU A N 1
ATOM 1136 C CA . GLU A 1 140 ? -10.050 10.836 -0.970 1.00 97.62 140 GLU A CA 1
ATOM 1137 C C . GLU A 1 140 ? -11.355 10.103 -0.621 1.00 97.62 140 GLU A C 1
ATOM 1139 O O . GLU A 1 140 ? -11.981 10.358 0.417 1.00 97.62 140 GLU A O 1
ATOM 1144 N N . ARG A 1 141 ? -11.744 9.123 -1.446 1.00 96.75 141 ARG A N 1
ATOM 1145 C CA . ARG A 1 141 ? -12.915 8.273 -1.173 1.00 96.75 141 ARG A CA 1
ATOM 1146 C C . ARG A 1 141 ? -12.729 7.442 0.092 1.00 96.75 141 ARG A C 1
ATOM 1148 O O . ARG A 1 141 ? -13.670 7.300 0.872 1.00 96.75 141 ARG A O 1
ATOM 1155 N N . LEU A 1 142 ? -11.529 6.910 0.314 1.00 98.12 142 LEU A N 1
ATOM 1156 C CA . LEU A 1 142 ? -11.209 6.119 1.498 1.00 98.12 142 LEU A CA 1
ATOM 1157 C C . LEU A 1 142 ? -11.302 6.957 2.779 1.00 98.12 142 LEU A C 1
ATOM 1159 O O . LEU A 1 142 ? -11.861 6.488 3.769 1.00 98.12 142 LEU A O 1
ATOM 1163 N N . GLU A 1 143 ? -10.788 8.185 2.770 1.00 97.81 143 GLU A N 1
ATOM 1164 C CA . GLU A 1 143 ? -10.901 9.096 3.914 1.00 97.81 143 GLU A CA 1
ATOM 1165 C C . GLU A 1 143 ? -12.360 9.459 4.204 1.00 97.81 143 GLU A C 1
ATOM 1167 O O . GLU A 1 143 ? -12.792 9.396 5.356 1.00 97.81 143 GLU A O 1
ATOM 1172 N N . THR A 1 144 ? -13.154 9.719 3.162 1.00 96.81 144 THR A N 1
ATOM 1173 C CA . THR A 1 144 ? -14.598 9.959 3.308 1.00 96.81 144 THR A CA 1
ATOM 1174 C C . THR A 1 144 ? -15.299 8.758 3.947 1.00 96.81 144 THR A C 1
ATOM 1176 O O . THR A 1 144 ? -16.017 8.906 4.934 1.00 96.81 144 THR A O 1
ATOM 1179 N N . ALA A 1 145 ? -15.033 7.545 3.452 1.00 97.69 145 ALA A N 1
ATOM 1180 C CA . ALA A 1 145 ? -15.620 6.322 3.994 1.00 97.69 145 ALA A CA 1
ATOM 1181 C C . ALA A 1 145 ? -15.216 6.072 5.460 1.00 97.69 145 ALA A C 1
ATOM 1183 O O . ALA A 1 145 ? -16.045 5.652 6.270 1.00 97.69 145 ALA A O 1
ATOM 1184 N N . LYS A 1 146 ? -13.959 6.356 5.832 1.00 97.56 146 LYS A N 1
ATOM 1185 C CA . LYS A 1 146 ? -13.494 6.263 7.226 1.00 97.56 146 LYS A CA 1
ATOM 1186 C C . LYS A 1 146 ? -14.224 7.248 8.132 1.00 97.56 146 LYS A C 1
ATOM 1188 O O . LYS A 1 146 ? -14.624 6.856 9.228 1.00 97.56 146 LYS A O 1
ATOM 1193 N N . ALA A 1 147 ? -14.402 8.493 7.689 1.00 97.25 147 ALA A N 1
ATOM 1194 C CA . ALA A 1 147 ? -15.138 9.498 8.447 1.00 97.25 147 ALA A CA 1
ATOM 1195 C C . ALA A 1 147 ? -16.577 9.030 8.707 1.00 97.25 147 ALA A C 1
ATOM 1197 O O . ALA A 1 147 ? -16.998 8.966 9.862 1.00 97.25 147 ALA A O 1
ATOM 1198 N N . THR A 1 148 ? -17.275 8.560 7.669 1.00 97.00 148 THR A N 1
ATOM 1199 C CA . THR A 1 148 ? -18.626 7.996 7.803 1.00 97.00 148 THR A CA 1
ATOM 1200 C C . THR A 1 148 ? -18.661 6.793 8.749 1.00 97.00 148 THR A C 1
ATOM 1202 O O . THR A 1 148 ? -19.557 6.685 9.581 1.00 97.00 148 THR A O 1
ATOM 1205 N N . ALA A 1 149 ? -17.675 5.893 8.694 1.00 97.75 149 ALA A N 1
ATOM 1206 C CA . ALA A 1 149 ? -17.616 4.745 9.600 1.00 97.75 149 ALA A CA 1
ATOM 1207 C C . ALA A 1 149 ? -17.435 5.152 11.076 1.00 97.75 149 ALA A C 1
ATOM 1209 O O . ALA A 1 149 ? -17.976 4.501 11.974 1.00 97.75 149 ALA A O 1
ATOM 1210 N N . ILE A 1 150 ? -16.680 6.223 11.343 1.00 98.19 150 ILE A N 1
ATOM 1211 C CA . ILE A 1 150 ? -16.523 6.781 12.692 1.00 98.19 150 ILE A CA 1
ATOM 1212 C C . ILE A 1 150 ? -17.840 7.403 13.164 1.00 98.19 150 ILE A C 1
ATOM 1214 O O . ILE A 1 150 ? -18.262 7.131 14.288 1.00 98.19 150 ILE A O 1
ATOM 1218 N N . GLU A 1 151 ? -18.506 8.183 12.314 1.00 97.94 151 GLU A N 1
ATOM 1219 C CA . GLU A 1 151 ? -19.807 8.791 12.620 1.00 97.94 151 GLU A CA 1
ATOM 1220 C C . GLU A 1 151 ? -20.868 7.728 12.923 1.00 97.94 151 GLU A C 1
ATOM 1222 O O . GLU A 1 151 ? -21.527 7.794 13.960 1.00 97.94 151 GLU A O 1
ATOM 1227 N N . LEU A 1 152 ? -20.966 6.686 12.092 1.00 97.62 152 LEU A N 1
ATOM 1228 C CA . LEU A 1 152 ? -21.885 5.567 12.316 1.00 97.62 152 LEU A CA 1
ATOM 1229 C C . LEU A 1 152 ? -21.623 4.873 13.654 1.00 97.62 152 LEU A C 1
ATOM 1231 O O . LEU A 1 152 ? -22.561 4.565 14.387 1.00 97.62 152 LEU A O 1
ATOM 1235 N N . ARG A 1 153 ? -20.353 4.665 14.020 1.00 97.81 153 ARG A N 1
ATOM 1236 C CA . ARG A 1 153 ? -19.998 4.088 15.324 1.00 97.81 153 ARG A CA 1
ATOM 1237 C C . ARG A 1 153 ? -20.472 4.966 16.481 1.00 97.81 153 ARG A C 1
ATOM 1239 O O . ARG A 1 153 ? -20.970 4.436 17.470 1.00 97.81 153 ARG A O 1
ATOM 1246 N N . GLN A 1 154 ? -20.314 6.283 16.368 1.00 97.88 154 GLN A N 1
ATOM 1247 C CA . GLN A 1 154 ? -20.791 7.221 17.385 1.00 97.88 154 GLN A CA 1
ATOM 1248 C C . GLN A 1 154 ? -22.320 7.214 17.480 1.00 97.88 154 GLN A C 1
ATOM 1250 O O . GLN A 1 154 ? -22.856 7.239 18.585 1.00 97.88 154 GLN A O 1
ATOM 1255 N N . TRP A 1 155 ? -23.026 7.133 16.348 1.00 97.81 155 TRP A N 1
ATOM 1256 C CA . TRP A 1 155 ? -24.488 7.051 16.328 1.00 97.81 155 TRP A CA 1
ATOM 1257 C C . TRP A 1 155 ? -25.001 5.779 16.993 1.00 97.81 155 TRP A C 1
ATOM 1259 O O . TRP A 1 155 ? -25.919 5.863 17.799 1.00 97.81 155 TRP A O 1
ATOM 1269 N N . VAL A 1 156 ? -24.377 4.627 16.728 1.00 98.12 156 VAL A N 1
ATOM 1270 C CA . VAL A 1 156 ? -24.727 3.367 17.405 1.00 98.12 156 VAL A CA 1
ATOM 1271 C C . VAL A 1 156 ? -24.568 3.509 18.919 1.00 98.12 156 VAL A C 1
ATOM 1273 O O . VAL A 1 156 ? -25.501 3.227 19.659 1.00 98.12 156 VAL A O 1
ATOM 1276 N N . GLN A 1 157 ? -23.437 4.048 19.384 1.00 97.50 157 GLN A N 1
ATOM 1277 C CA . GLN A 1 157 ? -23.215 4.266 20.818 1.00 97.50 157 GLN A CA 1
ATOM 1278 C C . GLN A 1 157 ? -24.242 5.222 21.438 1.00 97.50 157 GLN A C 1
ATOM 1280 O O . GLN A 1 157 ? -24.698 4.995 22.556 1.00 97.50 157 GLN A O 1
ATOM 1285 N N . ALA A 1 158 ? -24.603 6.296 20.732 1.00 96.88 158 ALA A N 1
ATOM 1286 C CA . ALA A 1 158 ? -25.621 7.234 21.193 1.00 96.88 158 ALA A CA 1
ATOM 1287 C C . ALA A 1 158 ? -26.995 6.561 21.316 1.00 96.88 158 ALA A C 1
ATOM 1289 O O . ALA A 1 158 ? -27.660 6.723 22.337 1.00 96.88 158 ALA A O 1
ATOM 1290 N N . VAL A 1 159 ? -27.384 5.766 20.317 1.00 98.12 159 VAL A N 1
ATOM 1291 C CA . VAL A 1 159 ? -28.646 5.017 20.320 1.00 98.12 159 VAL A CA 1
ATOM 1292 C C . VAL A 1 159 ? -28.681 3.994 21.456 1.00 98.12 159 VAL A C 1
ATOM 1294 O O . VAL A 1 159 ? -29.665 3.964 22.189 1.00 98.12 159 VAL A O 1
ATOM 1297 N N . ASP A 1 160 ? -27.607 3.234 21.682 1.00 97.56 160 ASP A N 1
ATOM 1298 C CA . ASP A 1 160 ? -27.531 2.255 22.779 1.00 97.56 160 ASP A CA 1
ATOM 1299 C C . ASP A 1 160 ? -27.706 2.921 24.160 1.00 97.56 160 ASP A C 1
ATOM 1301 O O . ASP A 1 160 ? -28.378 2.397 25.060 1.00 97.56 160 ASP A O 1
ATOM 1305 N N . MET A 1 161 ? -27.116 4.109 24.343 1.00 97.38 161 MET A N 1
ATOM 1306 C CA . MET A 1 161 ? -27.289 4.899 25.565 1.00 97.38 161 MET A CA 1
ATOM 1307 C C . MET A 1 161 ? -28.728 5.408 25.709 1.00 97.38 161 MET A C 1
ATOM 1309 O O . MET A 1 161 ? -29.303 5.291 26.794 1.00 97.38 161 MET A O 1
ATOM 1313 N N . GLU A 1 162 ? -29.320 5.943 24.636 1.00 96.94 162 GLU A N 1
ATOM 1314 C CA . GLU A 1 162 ? -30.719 6.389 24.617 1.00 96.94 162 GLU A CA 1
ATOM 1315 C C . GLU A 1 162 ? -31.680 5.230 24.941 1.00 96.94 162 GLU A C 1
ATOM 1317 O O . GLU A 1 162 ? -32.582 5.395 25.766 1.00 96.94 162 GLU A O 1
ATOM 1322 N N . GLU A 1 163 ? -31.451 4.038 24.383 1.00 96.88 163 GLU A N 1
ATOM 1323 C CA . GLU A 1 163 ? -32.247 2.838 24.659 1.00 96.88 163 GLU A CA 1
ATOM 1324 C C . GLU A 1 163 ? -32.129 2.403 26.124 1.00 96.88 163 GLU A C 1
ATOM 1326 O O . GLU A 1 163 ? -33.135 2.115 26.779 1.00 96.88 163 GLU A O 1
ATOM 1331 N N . THR A 1 164 ? -30.914 2.410 26.679 1.00 96.69 164 THR A N 1
ATOM 1332 C CA . THR A 1 164 ? -30.683 2.063 28.088 1.00 96.69 164 THR A CA 1
ATOM 1333 C C . THR A 1 164 ? -31.442 3.009 29.021 1.00 96.69 164 THR A C 1
ATOM 1335 O O . THR A 1 164 ? -32.095 2.566 29.973 1.00 96.69 164 THR A O 1
ATOM 1338 N N . VAL A 1 165 ? -31.414 4.314 28.730 1.00 97.31 165 VAL A N 1
ATOM 1339 C CA . VAL A 1 165 ? -32.173 5.315 29.489 1.00 97.31 165 VAL A CA 1
ATOM 1340 C C . VAL A 1 165 ? -33.674 5.068 29.351 1.00 97.31 165 VAL A C 1
ATOM 1342 O O . VAL A 1 165 ? -34.360 4.986 30.372 1.00 97.31 165 VAL A O 1
ATOM 1345 N N . ALA A 1 166 ? -34.185 4.883 28.133 1.00 96.00 166 ALA A N 1
ATOM 1346 C CA . ALA A 1 166 ? -35.603 4.620 27.892 1.00 96.00 166 ALA A CA 1
ATOM 1347 C C . ALA A 1 166 ? -36.089 3.361 28.632 1.00 96.00 166 ALA A C 1
ATOM 1349 O O . ALA A 1 166 ? -37.140 3.377 29.275 1.00 96.00 166 ALA A O 1
ATOM 1350 N N . ARG A 1 167 ? -35.287 2.288 28.633 1.00 96.31 167 ARG A N 1
ATOM 1351 C CA . ARG A 1 167 ? -35.579 1.049 29.366 1.00 96.31 167 ARG A CA 1
ATOM 1352 C C . ARG A 1 167 ? -35.632 1.275 30.876 1.00 96.31 167 ARG A C 1
ATOM 1354 O O . ARG A 1 167 ? -36.517 0.736 31.539 1.00 96.31 167 ARG A O 1
ATOM 1361 N N . SER A 1 168 ? -34.732 2.096 31.420 1.00 96.44 168 SER A N 1
ATOM 1362 C CA . SER A 1 168 ? -34.750 2.457 32.844 1.00 96.44 168 SER A CA 1
ATOM 1363 C C . SER A 1 168 ? -35.991 3.277 33.222 1.00 96.44 168 SER A C 1
ATOM 1365 O O . SER A 1 168 ? -36.626 2.996 34.237 1.00 96.44 168 SER A O 1
ATOM 1367 N N . GLN A 1 169 ? -36.388 4.233 32.374 1.00 94.94 169 GLN A N 1
ATOM 1368 C CA . GLN A 1 169 ? -37.582 5.056 32.580 1.00 94.94 169 GLN A CA 1
ATOM 1369 C C . GLN A 1 169 ? -38.852 4.209 32.541 1.00 94.94 169 GLN A C 1
ATOM 1371 O O . GLN A 1 169 ? -39.711 4.354 33.405 1.00 94.94 169 GLN A O 1
ATOM 1376 N N . LEU A 1 170 ? -38.943 3.282 31.586 1.00 95.31 170 LEU A N 1
ATOM 1377 C CA . LEU A 1 170 ? -40.071 2.367 31.465 1.00 95.31 170 LEU A CA 1
ATOM 1378 C C . LEU A 1 170 ? -40.165 1.413 32.663 1.00 95.31 170 LEU A C 1
ATOM 1380 O O . LEU A 1 170 ? -41.262 1.161 33.158 1.00 95.31 170 LEU A O 1
ATOM 1384 N N . ASN A 1 171 ? -39.032 0.913 33.164 1.00 94.81 171 ASN A N 1
ATOM 1385 C CA . ASN A 1 171 ? -39.010 0.093 34.377 1.00 94.81 171 ASN A CA 1
ATOM 1386 C C . ASN A 1 171 ? -39.482 0.875 35.602 1.00 94.81 171 ASN A C 1
ATOM 1388 O O . ASN A 1 171 ? -40.344 0.389 36.325 1.00 94.81 171 ASN A O 1
ATOM 1392 N N . ARG A 1 172 ? -38.990 2.103 35.782 1.00 93.38 172 ARG A N 1
ATOM 1393 C CA . ARG A 1 172 ? -39.431 2.979 36.867 1.00 93.38 172 ARG A CA 1
ATOM 1394 C C . ARG A 1 172 ? -40.923 3.301 36.777 1.00 93.38 172 ARG A C 1
ATOM 1396 O O . ARG A 1 172 ? -41.616 3.205 37.777 1.00 93.38 172 ARG A O 1
ATOM 1403 N N . MET A 1 173 ? -41.434 3.629 35.588 1.00 92.62 173 MET A N 1
ATOM 1404 C CA . MET A 1 173 ? -42.874 3.833 35.381 1.00 92.62 173 MET A CA 1
ATOM 1405 C C . MET A 1 173 ? -43.679 2.581 35.736 1.00 92.62 173 MET A C 1
ATOM 1407 O O . MET A 1 173 ? -44.749 2.697 36.322 1.00 92.62 173 MET A O 1
ATOM 1411 N N . ARG A 1 174 ? -43.181 1.383 35.402 1.00 89.19 174 ARG A N 1
ATOM 1412 C CA . ARG A 1 174 ? -43.834 0.123 35.782 1.00 89.19 174 ARG A CA 1
ATOM 1413 C C . ARG A 1 174 ? -43.873 -0.052 37.299 1.00 89.19 174 ARG A C 1
ATOM 1415 O O . ARG A 1 174 ? -44.919 -0.417 37.819 1.00 89.19 174 ARG A O 1
ATOM 1422 N N . GLU A 1 175 ? -42.771 0.223 37.990 1.00 90.50 175 GLU A N 1
ATOM 1423 C CA . GLU A 1 175 ? -42.702 0.173 39.456 1.00 90.50 175 GLU A CA 1
ATOM 1424 C C . GLU A 1 175 ? -43.653 1.194 40.101 1.00 90.50 175 GLU A C 1
ATOM 1426 O O . GLU A 1 175 ? -44.419 0.838 40.991 1.00 90.50 175 GLU A O 1
ATOM 1431 N N . GLU A 1 176 ? -43.674 2.437 39.608 1.00 90.06 176 GLU A N 1
ATOM 1432 C CA . GLU A 1 176 ? -44.594 3.484 40.079 1.00 90.06 176 GLU A CA 1
ATOM 1433 C C . GLU A 1 176 ? -46.067 3.087 39.857 1.00 90.06 176 GLU A C 1
ATOM 1435 O O . GLU A 1 176 ? -46.901 3.267 40.742 1.00 90.06 176 GLU A O 1
ATOM 1440 N N . LEU A 1 177 ? -46.401 2.492 38.706 1.00 88.06 177 LEU A N 1
ATOM 1441 C CA . LEU A 1 177 ? -47.750 1.981 38.437 1.00 88.06 177 LEU A CA 1
ATOM 1442 C C . LEU A 1 177 ? -48.120 0.799 39.345 1.00 88.06 177 LEU A C 1
ATOM 1444 O O . LEU A 1 177 ? -49.262 0.721 39.799 1.00 88.06 177 LEU A O 1
ATOM 1448 N N . GLN A 1 178 ? -47.172 -0.100 39.622 1.00 88.12 178 GLN A N 1
ATOM 1449 C CA . GLN A 1 178 ? -47.370 -1.236 40.522 1.00 88.12 178 GLN A CA 1
ATOM 1450 C C . GLN A 1 178 ? -47.630 -0.782 41.967 1.00 88.12 178 GLN A C 1
ATOM 1452 O O . GLN A 1 178 ? -48.461 -1.380 42.649 1.00 88.12 178 GLN A O 1
ATOM 1457 N N . ASP A 1 179 ? -46.960 0.281 42.419 1.00 89.00 179 ASP A N 1
ATOM 1458 C CA . ASP A 1 179 ? -47.168 0.869 43.748 1.00 89.00 179 ASP A CA 1
ATOM 1459 C C . ASP A 1 179 ? -48.545 1.543 43.879 1.00 89.00 179 ASP A C 1
ATOM 1461 O O . ASP A 1 179 ? -49.229 1.382 44.889 1.00 89.00 179 ASP A O 1
ATOM 1465 N N . ILE A 1 180 ? -48.997 2.255 42.838 1.00 88.31 180 ILE A N 1
ATOM 1466 C CA . ILE A 1 180 ? -50.294 2.955 42.841 1.00 88.31 180 ILE A CA 1
ATOM 1467 C C . ILE A 1 180 ? -51.473 1.977 42.729 1.00 88.31 180 ILE A C 1
ATOM 1469 O O . ILE A 1 180 ? -52.534 2.222 43.308 1.00 88.31 180 ILE A O 1
ATOM 1473 N N . LEU A 1 181 ? -51.313 0.877 41.986 1.00 83.75 181 LEU A N 1
ATOM 1474 C CA . LEU A 1 181 ? -52.381 -0.094 41.744 1.00 83.75 181 LEU A CA 1
ATOM 1475 C C . LEU A 1 181 ? -51.937 -1.535 42.054 1.00 83.75 181 LEU A C 1
ATOM 1477 O O . LEU A 1 181 ? -51.926 -2.394 41.167 1.00 83.75 181 LEU A O 1
ATOM 1481 N N . PRO A 1 182 ? -51.631 -1.847 43.326 1.00 78.69 182 PRO A N 1
ATOM 1482 C CA . PRO A 1 182 ? -51.106 -3.153 43.708 1.00 78.69 182 PRO A CA 1
ATOM 1483 C C . PRO A 1 182 ? -52.154 -4.264 43.592 1.00 78.69 182 PRO A C 1
ATOM 1485 O O . PRO A 1 182 ? -51.799 -5.436 43.576 1.00 78.69 182 PRO A O 1
ATOM 1488 N N . GLU A 1 183 ? -53.446 -3.929 43.543 1.00 72.12 183 GLU A N 1
ATOM 1489 C CA . GLU A 1 183 ? -54.532 -4.909 43.426 1.00 72.12 183 GLU A CA 1
ATOM 1490 C C . GLU A 1 183 ? -54.646 -5.519 42.025 1.00 72.12 183 GLU A C 1
ATOM 1492 O O . GLU A 1 183 ? -55.036 -6.672 41.922 1.00 72.12 183 GLU A O 1
ATOM 1497 N N . LEU A 1 184 ? -54.234 -4.805 40.968 1.00 69.56 184 LEU A N 1
ATOM 1498 C CA . LEU A 1 184 ? -54.280 -5.319 39.590 1.00 69.56 184 LEU A CA 1
ATOM 1499 C C . LEU A 1 184 ? -53.146 -6.317 39.293 1.00 69.56 184 LEU A C 1
ATOM 1501 O O . LEU A 1 184 ? -53.255 -7.113 38.371 1.00 69.56 184 LEU A O 1
ATOM 1505 N N . TRP A 1 185 ? -52.060 -6.279 40.073 1.00 64.88 185 TRP A N 1
ATOM 1506 C CA . TRP A 1 185 ? -50.858 -7.101 39.864 1.00 64.88 185 TRP A CA 1
ATOM 1507 C C . TRP A 1 185 ? -50.761 -8.309 40.814 1.00 64.88 185 TRP A C 1
ATOM 1509 O O . TRP A 1 185 ? -49.785 -9.057 40.781 1.00 64.88 185 TRP A O 1
ATOM 1519 N N . LYS A 1 186 ? -51.745 -8.503 41.703 1.00 62.06 186 LYS A N 1
ATOM 1520 C CA . LYS A 1 186 ? -51.789 -9.645 42.638 1.00 62.06 186 LYS A CA 1
ATOM 1521 C C . LYS A 1 186 ? -52.266 -10.947 41.986 1.00 62.06 186 LYS A C 1
ATOM 1523 O O . LYS A 1 186 ? -51.999 -12.007 42.546 1.00 62.06 186 LYS A O 1
ATOM 1528 N N . ASP A 1 187 ? -52.878 -10.867 40.806 1.00 56.56 187 ASP A N 1
ATOM 1529 C CA . ASP A 1 187 ? -53.476 -12.019 40.121 1.00 56.56 187 ASP A CA 1
ATOM 1530 C C . ASP A 1 187 ? -52.527 -12.701 39.108 1.00 56.56 187 ASP A C 1
ATOM 1532 O O . ASP A 1 187 ? -52.763 -13.843 38.726 1.00 56.56 187 ASP A O 1
ATOM 1536 N N . ASP A 1 188 ? -51.383 -12.094 38.758 1.00 55.28 188 ASP A N 1
ATOM 1537 C CA . ASP A 1 188 ? -50.363 -12.718 37.881 1.00 55.28 188 ASP A CA 1
ATOM 1538 C C . ASP A 1 188 ? -49.570 -13.855 38.571 1.00 55.28 188 ASP A C 1
ATOM 1540 O O . ASP A 1 188 ? -48.721 -14.505 37.958 1.00 55.28 188 ASP A O 1
ATOM 1544 N N . ALA A 1 189 ? -49.830 -14.109 39.859 1.00 49.84 189 ALA A N 1
ATOM 1545 C CA . ALA A 1 189 ? -49.291 -15.254 40.596 1.00 49.84 189 ALA A CA 1
ATOM 1546 C C . ALA A 1 189 ? -50.137 -16.532 40.434 1.00 49.84 189 ALA A C 1
ATOM 1548 O O . ALA A 1 189 ? -49.827 -17.547 41.065 1.00 49.84 189 ALA A O 1
ATOM 1549 N N . GLU A 1 190 ? -51.178 -16.524 39.597 1.00 51.97 190 GLU A N 1
ATOM 1550 C CA . GLU A 1 190 ? -51.782 -17.763 39.122 1.00 51.97 190 GLU A CA 1
ATOM 1551 C C . GLU A 1 190 ? -50.941 -18.290 37.956 1.00 51.97 190 GLU A C 1
ATOM 1553 O O . GLU A 1 190 ? -51.069 -17.889 36.802 1.00 51.97 190 GLU A O 1
ATOM 1558 N N . VAL A 1 191 ? -49.999 -19.166 38.313 1.00 55.41 191 VAL A N 1
ATOM 1559 C CA . VAL A 1 191 ? -49.262 -20.040 37.401 1.00 55.41 191 VAL A CA 1
ATOM 1560 C C . VAL A 1 191 ? -50.234 -20.559 36.343 1.00 55.41 191 VAL A C 1
ATOM 1562 O O . VAL A 1 191 ? -51.078 -21.404 36.643 1.00 55.41 191 VAL A O 1
ATOM 1565 N N . LEU A 1 192 ? -50.113 -20.063 35.107 1.00 57.66 192 LEU A N 1
ATOM 1566 C CA . LEU A 1 192 ? -50.734 -20.709 33.957 1.00 57.66 192 LEU A CA 1
ATOM 1567 C C . LEU A 1 192 ? -50.322 -22.189 34.016 1.00 57.66 192 LEU A C 1
ATOM 1569 O O . LEU A 1 192 ? -49.118 -22.466 34.096 1.00 57.66 192 LEU A O 1
ATOM 1573 N N . PRO A 1 193 ? -51.273 -23.141 34.040 1.00 56.16 193 PRO A N 1
ATOM 1574 C CA . PRO A 1 193 ? -50.922 -24.550 34.028 1.00 56.16 193 PRO A CA 1
ATOM 1575 C C . PRO A 1 193 ? -50.041 -24.814 32.802 1.00 56.16 193 PRO A C 1
ATOM 1577 O O . PRO A 1 193 ? -50.264 -24.189 31.759 1.00 56.16 193 PRO A O 1
ATOM 1580 N N . PRO A 1 194 ? -49.033 -25.699 32.904 1.00 51.88 194 PRO A N 1
ATOM 1581 C CA . PRO A 1 194 ? -48.249 -26.071 31.740 1.00 51.88 194 PRO A CA 1
ATOM 1582 C C . PRO A 1 194 ? -49.234 -26.594 30.696 1.00 51.88 194 PRO A C 1
ATOM 1584 O O . PRO A 1 194 ? -49.909 -27.595 30.927 1.00 51.88 194 PRO A O 1
ATOM 1587 N N . SER A 1 195 ? -49.377 -25.880 29.582 1.00 57.31 195 SER A N 1
ATOM 1588 C CA . SER A 1 195 ? -50.144 -26.382 28.452 1.00 57.31 195 SER A CA 1
ATOM 1589 C C . SER A 1 195 ? -49.466 -27.674 28.008 1.00 57.31 195 SER A C 1
ATOM 1591 O O . SER A 1 195 ? -48.324 -27.635 27.546 1.00 57.31 195 SER A O 1
ATOM 1593 N N . GLU A 1 196 ? -50.151 -28.805 28.161 1.00 53.22 196 GLU A N 1
ATOM 1594 C CA . GLU A 1 196 ? -49.705 -30.145 27.748 1.00 53.22 196 GLU A CA 1
ATOM 1595 C C . GLU A 1 196 ? -49.530 -30.303 26.220 1.00 53.22 196 GLU A C 1
ATOM 1597 O O . GLU A 1 196 ? -49.354 -31.413 25.736 1.00 53.22 196 GLU A O 1
ATOM 1602 N N . ASP A 1 197 ? -49.484 -29.208 25.456 1.00 50.84 197 ASP A N 1
ATOM 1603 C CA . ASP A 1 197 ? -49.314 -29.208 23.998 1.00 50.84 197 ASP A CA 1
ATOM 1604 C C . ASP A 1 197 ? -47.876 -28.882 23.545 1.00 50.84 197 ASP A C 1
ATOM 1606 O O . ASP A 1 197 ? -47.622 -28.641 22.368 1.00 50.84 197 ASP A O 1
ATOM 1610 N N . ALA A 1 198 ? -46.894 -28.908 24.452 1.00 52.47 198 ALA A N 1
ATOM 1611 C CA . ALA A 1 198 ? -45.473 -28.863 24.092 1.00 52.47 198 ALA A CA 1
ATOM 1612 C C . ALA A 1 198 ? -44.891 -30.279 23.946 1.00 52.47 198 ALA A C 1
ATOM 1614 O O . ALA A 1 198 ? -43.914 -30.643 24.602 1.00 52.47 198 ALA A O 1
ATOM 1615 N N . ALA A 1 199 ? -45.507 -31.092 23.092 1.00 54.25 199 ALA A N 1
ATOM 1616 C CA . ALA A 1 199 ? -44.955 -32.367 22.658 1.00 54.25 199 ALA A CA 1
ATOM 1617 C C . ALA A 1 199 ? -45.144 -32.533 21.149 1.00 54.25 199 ALA A C 1
ATOM 1619 O O . ALA A 1 199 ? -45.885 -33.395 20.703 1.00 54.25 199 ALA A O 1
ATOM 1620 N N . ASP A 1 200 ? -44.414 -31.731 20.379 1.00 46.56 200 ASP A N 1
ATOM 1621 C CA . ASP A 1 200 ? -43.792 -32.244 19.164 1.00 46.56 200 ASP A CA 1
ATOM 1622 C C . ASP A 1 200 ? -42.327 -31.787 19.163 1.00 46.56 200 ASP A C 1
ATOM 1624 O O . ASP A 1 200 ? -42.050 -30.586 19.264 1.00 46.56 200 ASP A O 1
ATOM 1628 N N . PRO A 1 201 ? -41.356 -32.716 19.132 1.00 46.53 201 PRO A N 1
ATOM 1629 C CA . PRO A 1 201 ? -39.967 -32.343 18.968 1.00 46.53 201 PRO A CA 1
ATOM 1630 C C . PRO A 1 201 ? -39.825 -31.766 17.561 1.00 46.53 201 PRO A C 1
ATOM 1632 O O . PRO A 1 201 ? -40.066 -32.460 16.577 1.00 46.53 201 PRO A O 1
ATOM 1635 N N . ILE A 1 202 ? -39.432 -30.495 17.467 1.00 48.44 202 ILE A N 1
ATOM 1636 C CA . ILE A 1 202 ? -38.944 -29.930 16.211 1.00 48.44 202 ILE A CA 1
ATOM 1637 C C . ILE A 1 202 ? -37.737 -30.782 15.812 1.00 48.44 202 ILE A C 1
ATOM 1639 O O . ILE A 1 202 ? -36.675 -30.721 16.441 1.00 48.44 202 ILE A O 1
ATOM 1643 N N . ASP A 1 203 ? -37.952 -31.637 14.817 1.00 43.03 203 ASP A N 1
ATOM 1644 C CA . ASP A 1 203 ? -36.927 -32.428 14.161 1.00 43.03 203 ASP A CA 1
ATOM 1645 C C . ASP A 1 203 ? -35.861 -31.465 13.632 1.00 43.03 203 ASP A C 1
ATOM 1647 O O . ASP A 1 203 ? -36.102 -30.625 12.768 1.00 43.03 203 ASP A O 1
ATOM 1651 N N . SER A 1 204 ? -34.671 -31.545 14.216 1.00 47.78 204 SER A N 1
ATOM 1652 C CA . SER A 1 204 ? -33.525 -30.691 13.897 1.00 47.78 204 SER A CA 1
ATOM 1653 C C . SER A 1 204 ? -32.751 -31.233 12.690 1.00 47.78 204 SER A C 1
ATOM 1655 O O . SER A 1 204 ? -31.526 -31.126 12.627 1.00 47.78 204 SER A O 1
ATOM 1657 N N . SER A 1 205 ? -33.464 -31.824 11.727 1.00 50.69 205 SER A N 1
ATOM 1658 C CA . SER A 1 205 ? -32.895 -32.392 10.504 1.00 50.69 205 SER A CA 1
ATOM 1659 C C . SER A 1 205 ? -33.480 -31.820 9.208 1.00 50.69 205 SER A C 1
ATOM 1661 O O . SER A 1 205 ? -33.367 -32.441 8.155 1.00 50.69 205 SER A O 1
ATOM 1663 N N . GLU A 1 206 ? -34.010 -30.594 9.235 1.00 45.50 206 GLU A N 1
ATOM 1664 C CA . GLU A 1 206 ? -34.251 -29.838 8.001 1.00 45.50 206 GLU A CA 1
ATOM 1665 C C . GLU A 1 206 ? -32.996 -29.057 7.584 1.00 45.50 206 GLU A C 1
ATOM 1667 O O . GLU A 1 206 ? -32.617 -28.037 8.159 1.00 45.50 206 GLU A O 1
ATOM 1672 N N . ASP A 1 207 ? -32.329 -29.634 6.585 1.00 41.66 207 ASP A N 1
ATOM 1673 C CA . ASP A 1 207 ? -31.435 -29.041 5.596 1.00 41.66 207 ASP A CA 1
ATOM 1674 C C . ASP A 1 207 ? -31.129 -27.539 5.746 1.00 41.66 207 ASP A C 1
ATOM 1676 O O . ASP A 1 207 ? -31.946 -26.663 5.453 1.00 41.66 207 ASP A O 1
ATOM 1680 N N . HIS A 1 208 ? -29.858 -27.225 6.019 1.00 44.69 208 HIS A N 1
ATOM 1681 C CA . HIS A 1 208 ? -29.270 -25.926 5.688 1.00 44.69 208 HIS A CA 1
ATOM 1682 C C . HIS A 1 208 ? -29.162 -25.764 4.159 1.00 44.69 208 HIS A C 1
ATOM 1684 O O . HIS A 1 208 ? -28.073 -25.719 3.582 1.00 44.69 208 HIS A O 1
ATOM 1690 N N . ALA A 1 209 ? -30.302 -25.664 3.479 1.00 47.53 209 ALA A N 1
ATOM 1691 C CA . ALA A 1 209 ? -30.374 -25.185 2.114 1.00 47.53 209 ALA A CA 1
ATOM 1692 C C . ALA A 1 209 ? -30.055 -23.683 2.115 1.00 47.53 209 ALA A C 1
ATOM 1694 O O . ALA A 1 209 ? -30.881 -22.846 2.462 1.00 47.53 209 ALA A O 1
ATOM 1695 N N . SER A 1 210 ? -28.800 -23.378 1.777 1.00 50.94 210 SER A N 1
ATOM 1696 C CA . SER A 1 210 ? -28.291 -22.126 1.204 1.00 50.94 210 SER A CA 1
ATOM 1697 C C . SER A 1 210 ? -29.268 -20.939 1.228 1.00 50.94 210 SER A C 1
ATOM 1699 O O . SER A 1 210 ? -29.958 -20.662 0.248 1.00 50.94 210 SER A O 1
ATOM 1701 N N . TYR A 1 211 ? -29.259 -20.168 2.318 1.00 49.66 211 TYR A N 1
ATOM 1702 C CA . TYR A 1 211 ? -29.764 -18.801 2.261 1.00 49.66 211 TYR A CA 1
ATOM 1703 C C . TYR A 1 211 ? -28.710 -17.951 1.542 1.00 49.66 211 TYR A C 1
ATOM 1705 O O . TYR A 1 211 ? -27.741 -17.481 2.140 1.00 49.66 211 TYR A O 1
ATOM 1713 N N . ARG A 1 212 ? -28.849 -17.819 0.220 1.00 51.97 212 ARG A N 1
ATOM 1714 C CA . ARG A 1 212 ? -28.138 -16.801 -0.554 1.00 51.97 212 ARG A CA 1
ATOM 1715 C C . ARG A 1 212 ? -28.824 -15.473 -0.239 1.00 51.97 212 ARG A C 1
ATOM 1717 O O . ARG A 1 212 ? -29.970 -15.270 -0.628 1.00 51.97 212 ARG A O 1
ATOM 1724 N N . GLY A 1 213 ? -28.152 -14.623 0.539 1.00 53.94 213 GLY A N 1
ATOM 1725 C CA . GLY A 1 213 ? -28.609 -13.253 0.780 1.00 53.94 213 GLY A CA 1
ATOM 1726 C C . GLY A 1 213 ? -28.837 -12.510 -0.544 1.00 53.94 213 GLY A C 1
ATOM 1727 O O . GLY A 1 213 ? -28.279 -12.926 -1.561 1.00 53.94 213 GLY A O 1
ATOM 1728 N N . PRO A 1 214 ? -29.668 -11.456 -0.556 1.00 56.19 214 PRO A N 1
ATOM 1729 C CA . PRO A 1 214 ? -29.959 -10.719 -1.780 1.00 56.19 214 PRO A CA 1
ATOM 1730 C C . PRO A 1 214 ? -28.656 -10.190 -2.393 1.00 56.19 214 PRO A C 1
ATOM 1732 O O . PRO A 1 214 ? -27.811 -9.644 -1.679 1.00 56.19 214 PRO A O 1
ATOM 1735 N N . ASP A 1 215 ? -28.490 -10.402 -3.699 1.00 55.59 215 ASP A N 1
ATOM 1736 C CA . ASP A 1 215 ? -27.335 -9.931 -4.458 1.00 55.59 215 ASP A CA 1
ATOM 1737 C C . ASP A 1 215 ? -27.242 -8.400 -4.323 1.00 55.59 215 ASP A C 1
ATOM 1739 O O . ASP A 1 215 ? -28.186 -7.670 -4.628 1.00 55.59 215 ASP A O 1
ATOM 1743 N N . LEU A 1 216 ? -26.105 -7.907 -3.821 1.00 54.91 216 LEU A N 1
ATOM 1744 C CA . LEU A 1 216 ? -25.856 -6.487 -3.517 1.00 54.91 216 LEU A CA 1
ATOM 1745 C C . LEU A 1 216 ? -25.753 -5.590 -4.767 1.00 54.91 216 LEU A C 1
ATOM 1747 O O . LEU A 1 216 ? -25.461 -4.403 -4.637 1.00 54.91 216 LEU A O 1
ATOM 1751 N N . ASP A 1 217 ? -25.995 -6.142 -5.955 1.00 53.44 217 ASP A N 1
ATOM 1752 C CA . ASP A 1 217 ? -25.868 -5.442 -7.233 1.00 53.44 217 ASP A CA 1
ATOM 1753 C C . ASP A 1 217 ? -27.162 -4.715 -7.664 1.00 53.44 217 ASP A C 1
ATOM 1755 O O . ASP A 1 217 ? -27.102 -3.883 -8.563 1.00 53.44 217 ASP A O 1
ATOM 1759 N N . ASP A 1 218 ? -28.299 -4.952 -6.988 1.00 47.94 218 ASP A N 1
ATOM 1760 C CA . ASP A 1 218 ? -29.617 -4.350 -7.296 1.00 47.94 218 ASP A CA 1
ATOM 1761 C C . ASP A 1 218 ? -30.177 -3.485 -6.143 1.00 47.94 218 ASP A C 1
ATOM 1763 O O . ASP A 1 218 ? -31.388 -3.368 -5.934 1.00 47.94 218 ASP A O 1
ATOM 1767 N N . VAL A 1 219 ? -29.305 -2.843 -5.357 1.00 50.66 219 VAL A N 1
ATOM 1768 C CA . VAL A 1 219 ? -29.760 -1.756 -4.478 1.00 50.66 219 VAL A CA 1
ATOM 1769 C C . VAL A 1 219 ? -29.943 -0.512 -5.341 1.00 50.66 219 VAL A C 1
ATOM 1771 O O . VAL A 1 219 ? -29.007 0.264 -5.535 1.00 50.66 219 VAL A O 1
ATOM 1774 N N . ASP A 1 220 ? -31.163 -0.316 -5.847 1.00 51.56 220 ASP A N 1
ATOM 1775 C CA . ASP A 1 220 ? -31.618 0.996 -6.300 1.00 51.56 220 ASP A CA 1
ATOM 1776 C C . ASP A 1 220 ? -31.334 1.988 -5.166 1.00 51.56 220 ASP A C 1
ATOM 1778 O O . ASP A 1 220 ? -31.969 1.966 -4.106 1.00 51.56 220 ASP A O 1
ATOM 1782 N N . VAL A 1 221 ? -30.318 2.830 -5.364 1.00 52.22 221 VAL A N 1
ATOM 1783 C CA . VAL A 1 221 ? -30.008 3.953 -4.484 1.00 52.22 221 VAL A CA 1
ATOM 1784 C C . VAL A 1 221 ? -31.211 4.880 -4.554 1.00 52.22 221 VAL A C 1
ATOM 1786 O O . VAL A 1 221 ? -31.315 5.710 -5.456 1.00 52.22 221 VAL A O 1
ATOM 1789 N N . VAL A 1 222 ? -32.156 4.699 -3.632 1.00 53.72 222 VAL A N 1
ATOM 1790 C CA . VAL A 1 222 ? -33.302 5.593 -3.477 1.00 53.72 222 VAL A CA 1
ATOM 1791 C C . VAL A 1 222 ? -32.725 6.986 -3.212 1.00 53.72 222 VAL A C 1
ATOM 1793 O O . VAL A 1 222 ? -32.064 7.173 -2.187 1.00 53.72 222 VAL A O 1
ATOM 1796 N N . PRO A 1 223 ? -32.902 7.957 -4.125 1.00 51.22 223 PRO A N 1
ATOM 1797 C CA . PRO A 1 223 ? -32.327 9.273 -3.938 1.00 51.22 223 PRO A CA 1
ATOM 1798 C C . PRO A 1 223 ? -33.090 9.969 -2.816 1.00 51.22 223 PRO A C 1
ATOM 1800 O O . PRO A 1 223 ? -34.305 10.133 -2.925 1.00 51.22 223 PRO A O 1
ATOM 1803 N N . ASP A 1 224 ? -32.356 10.321 -1.756 1.00 58.50 224 ASP A N 1
ATOM 1804 C CA . ASP A 1 224 ? -32.728 11.217 -0.656 1.00 58.50 224 ASP A CA 1
ATOM 1805 C C . ASP A 1 224 ? -34.238 11.341 -0.436 1.00 58.50 224 ASP A C 1
ATOM 1807 O O . ASP A 1 224 ? -34.864 12.300 -0.892 1.00 58.50 224 ASP A O 1
ATOM 1811 N N . ASP A 1 225 ? -34.838 10.387 0.284 1.00 56.31 225 ASP A N 1
ATOM 1812 C CA . ASP A 1 225 ? -36.237 10.519 0.682 1.00 56.31 225 ASP A CA 1
ATOM 1813 C C . ASP A 1 225 ? -36.373 11.759 1.598 1.00 56.31 225 ASP A C 1
ATOM 1815 O O . ASP A 1 225 ? -35.890 11.752 2.743 1.00 56.31 225 ASP A O 1
ATOM 1819 N N . PRO A 1 226 ? -37.037 12.843 1.140 1.00 59.22 226 PRO A N 1
ATOM 1820 C CA . PRO A 1 226 ? -37.128 14.105 1.875 1.00 59.22 226 PRO A CA 1
ATOM 1821 C C . PRO A 1 226 ? -37.863 13.955 3.215 1.00 59.22 226 PRO A C 1
ATOM 1823 O O . PRO A 1 226 ? -37.800 14.842 4.072 1.00 59.22 226 PRO A O 1
ATOM 1826 N N . ARG A 1 227 ? -38.535 12.817 3.436 1.00 61.78 227 ARG A N 1
ATOM 1827 C CA . ARG A 1 227 ? -39.176 12.471 4.706 1.00 61.78 227 ARG A CA 1
ATOM 1828 C C . ARG A 1 227 ? -38.156 12.271 5.825 1.00 61.78 227 ARG A C 1
ATOM 1830 O O . ARG A 1 227 ? -38.387 12.773 6.926 1.00 61.78 227 ARG A O 1
ATOM 1837 N N . VAL A 1 228 ? -37.010 11.643 5.546 1.00 58.94 228 VAL A N 1
ATOM 1838 C CA . VAL A 1 228 ? -35.960 11.377 6.550 1.00 58.94 228 VAL A CA 1
ATOM 1839 C C . VAL A 1 228 ? -35.331 12.689 7.028 1.00 58.94 228 VAL A C 1
ATOM 1841 O O . VAL A 1 228 ? -35.197 12.927 8.230 1.00 58.94 228 VAL A O 1
ATOM 1844 N N . VAL A 1 229 ? -35.061 13.604 6.095 1.00 60.25 229 VAL A N 1
ATOM 1845 C CA . VAL A 1 229 ? -34.517 14.936 6.399 1.00 60.25 229 VAL A CA 1
ATOM 1846 C C . VAL A 1 229 ? -35.526 15.787 7.185 1.00 60.25 229 VAL A C 1
ATOM 1848 O O . VAL A 1 229 ? -35.145 16.497 8.119 1.00 60.25 229 VAL A O 1
ATOM 1851 N N . SER A 1 230 ? -36.826 15.680 6.879 1.00 56.72 230 SER A N 1
ATOM 1852 C CA . SER A 1 230 ? -37.877 16.422 7.594 1.00 56.72 230 SER A CA 1
ATOM 1853 C C . SER A 1 230 ? -38.047 15.984 9.057 1.00 56.72 230 SER A C 1
ATOM 1855 O O . SER A 1 230 ? -38.279 16.825 9.928 1.00 56.72 230 SER A O 1
ATOM 1857 N N . MET A 1 231 ? -37.842 14.695 9.350 1.00 57.41 231 MET A N 1
ATOM 1858 C CA . MET A 1 231 ? -37.918 14.143 10.709 1.00 57.41 231 MET A CA 1
ATOM 1859 C C . MET A 1 231 ? -36.727 14.597 11.567 1.00 57.41 231 MET A C 1
ATOM 1861 O O . MET A 1 231 ? -36.898 14.982 12.726 1.00 57.41 231 MET A O 1
ATOM 1865 N N . LEU A 1 232 ? -35.529 14.651 10.977 1.00 54.88 232 LEU A N 1
ATOM 1866 C CA . LEU A 1 232 ? -34.327 15.189 11.627 1.00 54.88 232 LEU A CA 1
ATOM 1867 C C . LEU A 1 232 ? -34.428 16.705 11.875 1.00 54.88 232 LEU A C 1
ATOM 1869 O O . LEU A 1 232 ? -34.033 17.189 12.938 1.00 54.88 232 LEU A O 1
ATOM 1873 N N . ALA A 1 233 ? -35.011 17.460 10.938 1.00 58.97 233 ALA A N 1
ATOM 1874 C CA . ALA A 1 233 ? -35.214 18.902 11.087 1.00 58.97 233 ALA A CA 1
ATOM 1875 C C . ALA A 1 233 ? -36.275 19.257 12.148 1.00 58.97 233 ALA A C 1
ATOM 1877 O O . ALA A 1 233 ? -36.122 20.257 12.854 1.00 58.97 233 ALA A O 1
ATOM 1878 N N . ALA A 1 234 ? -37.320 18.436 12.302 1.00 58.50 234 ALA A N 1
ATOM 1879 C CA . ALA A 1 234 ? -38.329 18.608 13.347 1.00 58.50 234 ALA A CA 1
ATOM 1880 C C . ALA A 1 234 ? -37.758 18.335 14.751 1.00 58.50 234 ALA A C 1
ATOM 1882 O O . ALA A 1 234 ? -38.022 19.106 15.674 1.00 58.50 234 ALA A O 1
ATOM 1883 N N . ARG A 1 235 ? -36.898 17.312 14.903 1.00 51.62 235 ARG A N 1
ATOM 1884 C CA . ARG A 1 235 ? -36.236 16.983 16.183 1.00 51.62 235 ARG A CA 1
ATOM 1885 C C . ARG A 1 235 ? -35.271 18.086 16.641 1.00 51.62 235 ARG A C 1
ATOM 1887 O O . ARG A 1 235 ? -35.175 18.351 17.833 1.00 51.62 235 ARG A O 1
ATOM 1894 N N . LYS A 1 236 ? -34.629 18.798 15.705 1.00 50.59 236 LYS A N 1
ATOM 1895 C CA . LYS A 1 236 ? -33.697 19.905 16.002 1.00 50.59 236 LYS A CA 1
ATOM 1896 C C . LYS A 1 236 ? -34.376 21.216 16.438 1.00 50.59 236 LYS A C 1
ATOM 1898 O O . LYS A 1 236 ? -33.692 22.106 16.921 1.00 50.59 236 LYS A O 1
ATOM 1903 N N . ARG A 1 237 ? -35.697 21.362 16.260 1.00 48.59 237 ARG A N 1
ATOM 1904 C CA . ARG A 1 237 ? -36.470 22.540 16.720 1.00 48.59 237 ARG A CA 1
ATOM 1905 C C . ARG A 1 237 ? -37.156 22.340 18.075 1.00 48.59 237 ARG A C 1
ATOM 1907 O O . ARG A 1 237 ? -37.751 23.286 18.581 1.00 48.59 237 ARG A O 1
ATOM 1914 N N . ALA A 1 238 ? -37.103 21.130 18.628 1.00 49.84 238 ALA A N 1
ATOM 1915 C CA . ALA A 1 238 ? -37.697 20.778 19.919 1.00 49.84 238 ALA A CA 1
ATOM 1916 C C . ALA A 1 238 ? -36.663 20.684 21.063 1.00 49.84 238 ALA A C 1
ATOM 1918 O O . ALA A 1 238 ? -37.018 20.290 22.172 1.00 49.84 238 ALA A O 1
ATOM 1919 N N . MET A 1 239 ? -35.407 21.042 20.781 1.00 42.34 239 MET A N 1
ATOM 1920 C CA . MET A 1 239 ? -34.303 21.220 21.731 1.00 42.34 239 MET A CA 1
ATOM 1921 C C . MET A 1 239 ? -33.931 22.698 21.779 1.00 42.34 239 MET A C 1
ATOM 1923 O O . MET A 1 239 ? -33.651 23.187 22.893 1.00 42.34 239 MET A O 1
#

Radius of gyration: 43.59 Å; chains: 1; bounding box: 99×55×122 Å

Sequence (239 aa):
MSFGNTIYSDAGMYLQIGVTVFAFSLLFYMPSSARVMALEHSHRRFHITMEDVAHAYYASHRADRKDAFKLKSEFDSIRERISYLNEHPDLADLEPNVVEVASQMSHVARDLADTYSDKKVKRAKDFLVQRQQDIEDFNERLETAKATAIELRQWVQAVDMEETVARSQLNRMREELQDILPELWKDDAEVLPPSEDAADPIDSSEDHASYRGPDLDDVDVVPDDPRVVSMLAARKRAM